Protein AF-0000000072971462 (afdb_homodimer)

Sequence (212 aa):
MNLRVLLVVLVIICALQLVDVSAARKAATQCKHKKYGVFKIGERKPYPNKTCAEIICKSTGKLSSLQCSRHLKGKNGCKIVAGDRKKPFPNCCPQISCPVKDTNKGMNLRVLLVVLVIICALQLVDVSAARKAATQCKHKKYGVFKIGERKPYPNKTCAEIICKSTGKLSSLQCSRHLKGKNGCKIVAGDRKKPFPNCCPQISCPVKDTNKG

InterPro domains:
  IPR029277 Single domain Von Willebrand factor type C domain [PF15430] (31-98)
  IPR029277 Single domain Von Willebrand factor type C domain [SM01318] (34-98)
  IPR053308 Vago-like [PTHR39957] (4-99)

Secondary structure (DSSP, 8-state):
----------------------------SEEEETTTEEEETT-EEEPTT-SS-EEEE-TTS-EEEEE--S-----TT-EEE---TTSPTTTTS-EEEEE---TT--/----------------------------SEEEETTTEEEETT-EEEPTT-SS-EEEE-TTS-EEEEE--S-----TT-EEE---TTSPTTTTS-EEEEE---TT--

Structure (mmCIF, N/CA/C/O backbone):
data_AF-0000000072971462-model_v1
#
loop_
_entity.id
_entity.type
_entity.pdbx_description
1 polymer 'Single domain-containing protein'
#
loop_
_atom_site.group_PDB
_atom_site.id
_atom_site.type_symbol
_atom_site.label_atom_id
_atom_site.label_alt_id
_atom_site.label_comp_id
_atom_site.label_asym_id
_atom_site.label_entity_id
_atom_site.label_seq_id
_atom_site.pdbx_PDB_ins_code
_atom_site.Cartn_x
_atom_site.Cartn_y
_atom_site.Cartn_z
_atom_site.occupancy
_atom_site.B_iso_or_equiv
_atom_site.auth_seq_id
_atom_site.auth_comp_id
_atom_site.auth_asym_id
_atom_site.auth_atom_id
_atom_site.pdbx_PDB_model_num
ATOM 1 N N . MET A 1 1 ? 26.266 -90.75 -4.215 1 27.7 1 MET A N 1
ATOM 2 C CA . MET A 1 1 ? 26.438 -89.5 -4.914 1 27.7 1 MET A CA 1
ATOM 3 C C . MET A 1 1 ? 25.375 -88.438 -4.5 1 27.7 1 MET A C 1
ATOM 5 O O . MET A 1 1 ? 25.625 -87.25 -4.52 1 27.7 1 MET A O 1
ATOM 9 N N . ASN A 1 2 ? 24 -88.625 -4.422 1 38.38 2 ASN A N 1
ATOM 10 C CA . ASN A 1 2 ? 23.094 -87.5 -4.797 1 38.38 2 ASN A CA 1
ATOM 11 C C . ASN A 1 2 ? 23 -86.438 -3.691 1 38.38 2 ASN A C 1
ATOM 13 O O . ASN A 1 2 ? 22.766 -86.812 -2.529 1 38.38 2 ASN A O 1
ATOM 17 N N . LEU A 1 3 ? 23.453 -85.062 -3.969 1 43.44 3 LEU A N 1
ATOM 18 C CA . LEU A 1 3 ? 23.438 -83.562 -3.807 1 43.44 3 LEU A CA 1
ATOM 19 C C . LEU A 1 3 ? 22 -83.062 -3.842 1 43.44 3 LEU A C 1
ATOM 21 O O . LEU A 1 3 ? 21.453 -82.812 -4.918 1 43.44 3 LEU A O 1
ATOM 25 N N . ARG A 1 4 ? 21.172 -83.688 -3.387 1 44.09 4 ARG A N 1
ATOM 26 C CA . ARG A 1 4 ? 19.938 -82.875 -3.482 1 44.09 4 ARG A CA 1
ATOM 27 C C . ARG A 1 4 ? 20.094 -81.5 -2.834 1 44.09 4 ARG A C 1
ATOM 29 O O . ARG A 1 4 ? 20.344 -81.438 -1.629 1 44.09 4 ARG A O 1
ATOM 36 N N . VAL A 1 5 ? 20.328 -80.375 -3.588 1 38.66 5 VAL A N 1
ATOM 37 C CA . VAL A 1 5 ? 20.516 -78.938 -3.674 1 38.66 5 VAL A CA 1
ATOM 38 C C . VAL A 1 5 ? 19.203 -78.25 -3.342 1 38.66 5 VAL A C 1
ATOM 40 O O . VAL A 1 5 ? 19.125 -77 -3.418 1 38.66 5 VAL A O 1
ATOM 43 N N . LEU A 1 6 ? 18.062 -78.688 -3.143 1 41.19 6 LEU A N 1
ATOM 44 C CA . LEU A 1 6 ? 17.031 -77.688 -3.488 1 41.19 6 LEU A CA 1
ATOM 45 C C . LEU A 1 6 ? 17.234 -76.375 -2.727 1 41.19 6 LEU A C 1
ATOM 47 O O . LEU A 1 6 ? 17.625 -76.438 -1.557 1 41.19 6 LEU A O 1
ATOM 51 N N . LEU A 1 7 ? 16.797 -75.125 -3.424 1 41.09 7 LEU A N 1
ATOM 52 C CA . LEU A 1 7 ? 16.719 -73.688 -3.746 1 41.09 7 LEU A CA 1
ATOM 53 C C . LEU A 1 7 ? 15.805 -73 -2.758 1 41.09 7 LEU A C 1
ATOM 55 O O . LEU A 1 7 ? 14.609 -73.25 -2.691 1 41.09 7 LEU A O 1
ATOM 59 N N . VAL A 1 8 ? 16.281 -72.562 -1.603 1 49.12 8 VAL A N 1
ATOM 60 C CA . VAL A 1 8 ? 15.672 -71.5 -0.774 1 49.12 8 VAL A CA 1
ATOM 61 C C . VAL A 1 8 ? 15.352 -70.312 -1.629 1 49.12 8 VAL A C 1
ATOM 63 O O . VAL A 1 8 ? 16.266 -69.625 -2.123 1 49.12 8 VAL A O 1
ATOM 66 N N . VAL A 1 9 ? 14.25 -70.375 -2.506 1 47.38 9 VAL A N 1
ATOM 67 C CA . VAL A 1 9 ? 13.789 -69.125 -3.176 1 47.38 9 VAL A CA 1
ATOM 68 C C . VAL A 1 9 ? 13.547 -68.062 -2.145 1 47.38 9 VAL A C 1
ATOM 70 O O . VAL A 1 9 ? 12.68 -68.188 -1.275 1 47.38 9 VAL A O 1
ATOM 73 N N . LEU A 1 10 ? 14.516 -67.312 -1.697 1 52.38 10 LEU A N 1
ATOM 74 C CA . LEU A 1 10 ? 14.398 -66 -1.067 1 52.38 10 LEU A CA 1
ATOM 75 C C . LEU A 1 10 ? 13.43 -65.125 -1.841 1 52.38 10 LEU A C 1
ATOM 77 O O . LEU A 1 10 ? 13.734 -64.688 -2.951 1 52.38 10 LEU A O 1
ATOM 81 N N . VAL A 1 11 ? 12.125 -65.312 -1.726 1 51.44 11 VAL A N 1
ATOM 82 C CA . VAL A 1 11 ? 11.164 -64.375 -2.242 1 51.44 11 VAL A CA 1
ATOM 83 C C . VAL A 1 11 ? 11.484 -62.969 -1.697 1 51.44 11 VAL A C 1
ATOM 85 O O . VAL A 1 11 ? 11.352 -62.719 -0.497 1 51.44 11 VAL A O 1
ATOM 88 N N . ILE A 1 12 ? 12.531 -62.312 -2.248 1 52.06 12 ILE A N 1
ATOM 89 C CA . ILE A 1 12 ? 12.711 -60.844 -2.121 1 52.06 12 ILE A CA 1
ATOM 90 C C . ILE A 1 12 ? 11.398 -60.156 -2.436 1 52.06 12 ILE A C 1
ATOM 92 O O . ILE A 1 12 ? 10.945 -60.125 -3.582 1 52.06 12 ILE A O 1
ATOM 96 N N . ILE A 1 13 ? 10.359 -60.344 -1.634 1 51.94 13 ILE A N 1
ATOM 97 C CA . ILE A 1 13 ? 9.227 -59.438 -1.762 1 51.94 13 ILE A CA 1
ATOM 98 C C . ILE A 1 13 ? 9.734 -58 -1.868 1 51.94 13 ILE A C 1
ATOM 100 O O . ILE A 1 13 ? 10.25 -57.438 -0.896 1 51.94 13 ILE A O 1
ATOM 104 N N . CYS A 1 14 ? 10.477 -57.656 -2.961 1 48.53 14 CYS A N 1
ATOM 105 C CA . CYS A 1 14 ? 10.586 -56.281 -3.344 1 48.53 14 CYS A CA 1
ATOM 106 C C . CYS A 1 14 ? 9.242 -55.562 -3.193 1 48.53 14 CYS A C 1
ATOM 108 O O . CYS A 1 14 ? 8.328 -55.781 -3.992 1 48.53 14 CYS A O 1
ATOM 110 N N . ALA A 1 15 ? 8.648 -55.594 -1.976 1 53.28 15 ALA A N 1
ATOM 111 C CA . ALA A 1 15 ? 7.547 -54.656 -1.806 1 53.28 15 ALA A CA 1
ATOM 112 C C . ALA A 1 15 ? 7.836 -53.344 -2.535 1 53.28 15 ALA A C 1
ATOM 114 O O . ALA A 1 15 ? 8.797 -52.656 -2.211 1 53.28 15 ALA A O 1
ATOM 115 N N . LEU A 1 16 ? 7.637 -53.25 -3.965 1 50.09 16 LEU A N 1
ATOM 116 C CA . LEU A 1 16 ? 7.453 -52 -4.68 1 50.09 16 LEU A CA 1
ATOM 117 C C . LEU A 1 16 ? 6.695 -51 -3.826 1 50.09 16 LEU A C 1
ATOM 119 O O . LEU A 1 16 ? 5.496 -51.156 -3.584 1 50.09 16 LEU A O 1
ATOM 123 N N . GLN A 1 17 ? 7.316 -50.531 -2.75 1 54.03 17 GLN A N 1
ATOM 124 C CA . GLN A 1 17 ? 6.711 -49.281 -2.256 1 54.03 17 GLN A CA 1
ATOM 125 C C . GLN A 1 17 ? 6.312 -48.375 -3.408 1 54.03 17 GLN A C 1
ATOM 127 O O . GLN A 1 17 ? 7.156 -48 -4.223 1 54.03 17 GLN A O 1
ATOM 132 N N . LEU A 1 18 ? 5.211 -48.562 -4.117 1 50.03 18 LEU A N 1
ATOM 133 C CA . LEU A 1 18 ? 4.602 -47.469 -4.879 1 50.03 18 LEU A CA 1
ATOM 134 C C . LEU A 1 18 ? 4.762 -46.156 -4.156 1 50.03 18 LEU A C 1
ATOM 136 O O . LEU A 1 18 ? 4.074 -45.906 -3.162 1 50.03 18 LEU A O 1
ATOM 140 N N . VAL A 1 19 ? 6.031 -45.688 -3.854 1 50.81 19 VAL A N 1
ATOM 141 C CA . VAL A 1 19 ? 6.07 -44.25 -3.588 1 50.81 19 VAL A CA 1
ATOM 142 C C . VAL A 1 19 ? 5.152 -43.531 -4.562 1 50.81 19 VAL A C 1
ATOM 144 O O . VAL A 1 19 ? 5.238 -43.719 -5.777 1 50.81 19 VAL A O 1
ATOM 147 N N . ASP A 1 20 ? 3.912 -43.531 -4.383 1 49.78 20 ASP A N 1
ATOM 148 C CA . ASP A 1 20 ? 3.082 -42.562 -5.105 1 49.78 20 ASP A CA 1
ATOM 149 C C . ASP A 1 20 ? 3.852 -41.281 -5.395 1 49.78 20 ASP A C 1
ATOM 151 O O . ASP A 1 20 ? 4.223 -40.562 -4.473 1 49.78 20 ASP A O 1
ATOM 155 N N . VAL A 1 21 ? 4.848 -41.25 -6.293 1 48.34 21 VAL A N 1
ATOM 156 C CA . VAL A 1 21 ? 5.262 -39.969 -6.863 1 48.34 21 VAL A CA 1
ATOM 157 C C . VAL A 1 21 ? 4.047 -39.062 -7.02 1 48.34 21 VAL A C 1
ATOM 159 O O . VAL A 1 21 ? 3.145 -39.344 -7.812 1 48.34 21 VAL A O 1
ATOM 162 N N . SER A 1 22 ? 3.289 -38.844 -5.988 1 49.38 22 SER A N 1
ATOM 163 C CA . SER A 1 22 ? 2.383 -37.688 -6.184 1 49.38 22 SER A CA 1
ATOM 164 C C . SER A 1 22 ? 2.877 -36.781 -7.297 1 49.38 22 SER A C 1
ATOM 166 O O . SER A 1 22 ? 4.078 -36.531 -7.418 1 49.38 22 SER A O 1
ATOM 168 N N . ALA A 1 23 ? 2.41 -37 -8.508 1 49.84 23 ALA A N 1
ATOM 169 C CA . ALA A 1 23 ? 2.645 -36.031 -9.602 1 49.84 23 ALA A CA 1
ATOM 170 C C . ALA A 1 23 ? 3.061 -34.688 -9.062 1 49.84 23 ALA A C 1
ATOM 172 O O . ALA A 1 23 ? 2.236 -33.938 -8.523 1 49.84 23 ALA A O 1
ATOM 173 N N . ALA A 1 24 ? 4.07 -34.562 -8.352 1 52 24 ALA A N 1
ATOM 174 C CA . ALA A 1 24 ? 4.613 -33.219 -8.047 1 52 24 ALA A CA 1
ATOM 175 C C . ALA A 1 24 ? 4.379 -32.25 -9.203 1 52 24 ALA A C 1
ATOM 177 O O . ALA A 1 24 ? 4.875 -32.469 -10.312 1 52 24 ALA A O 1
ATOM 178 N N . ARG A 1 25 ? 3.234 -31.938 -9.438 1 54.88 25 ARG A N 1
ATOM 179 C CA . ARG A 1 25 ? 3 -30.906 -10.453 1 54.88 25 ARG A CA 1
ATOM 180 C C . ARG A 1 25 ? 4.223 -30.016 -10.617 1 54.88 25 ARG A C 1
ATOM 182 O O . ARG A 1 25 ? 4.781 -29.531 -9.633 1 54.88 25 ARG A O 1
ATOM 189 N N . LYS A 1 26 ? 5.129 -30.344 -11.484 1 61.16 26 LYS A N 1
ATOM 190 C CA . LYS A 1 26 ? 6.289 -29.516 -11.805 1 61.16 26 LYS A CA 1
ATOM 191 C C . LYS A 1 26 ? 6.008 -28.047 -11.516 1 61.16 26 LYS A C 1
ATOM 193 O O . LYS A 1 26 ? 5.035 -27.484 -12.023 1 61.16 26 LYS A O 1
ATOM 198 N N . ALA A 1 27 ? 6.531 -27.672 -10.336 1 75.31 27 ALA A N 1
ATOM 199 C CA . ALA A 1 27 ? 6.414 -26.25 -10.008 1 75.31 27 ALA A CA 1
ATOM 200 C C . ALA A 1 27 ? 6.816 -25.375 -11.195 1 75.31 27 ALA A C 1
ATOM 202 O O . ALA A 1 27 ? 7.797 -25.672 -11.883 1 75.31 27 ALA A O 1
ATOM 203 N N . ALA A 1 28 ? 5.93 -24.562 -11.68 1 84.5 28 ALA A N 1
ATOM 204 C CA . ALA A 1 28 ? 6.273 -23.609 -12.727 1 84.5 28 ALA A 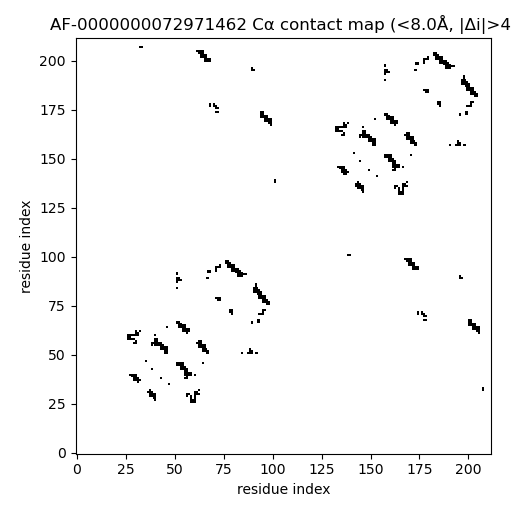CA 1
ATOM 205 C C . ALA A 1 28 ? 7.57 -22.875 -12.398 1 84.5 28 ALA A C 1
ATOM 207 O O . ALA A 1 28 ? 7.859 -22.609 -11.234 1 84.5 28 ALA A O 1
ATOM 208 N N . THR A 1 29 ? 8.453 -22.719 -13.297 1 91.62 29 THR A N 1
ATOM 209 C CA . THR A 1 29 ? 9.703 -21.984 -13.109 1 91.62 29 THR A CA 1
ATOM 210 C C . THR A 1 29 ? 9.57 -20.547 -13.586 1 91.62 29 THR A C 1
ATOM 212 O O . THR A 1 29 ? 10.383 -19.688 -13.242 1 91.62 29 THR A O 1
ATOM 215 N N . GLN A 1 30 ? 8.484 -20.438 -14.422 1 95.56 30 GLN A N 1
ATOM 216 C CA . GLN A 1 30 ? 8.242 -19.109 -14.969 1 95.56 30 GLN A CA 1
ATOM 217 C C . GLN A 1 30 ? 6.785 -18.938 -15.391 1 95.56 30 GLN A C 1
ATOM 219 O O . GLN A 1 30 ? 6.043 -19.922 -15.477 1 95.56 30 GLN A O 1
ATOM 224 N N . CYS A 1 31 ? 6.461 -17.688 -15.57 1 95.81 31 CYS A N 1
ATOM 225 C CA . CYS A 1 31 ? 5.195 -17.359 -16.219 1 95.81 31 CYS A CA 1
ATOM 226 C C . CYS A 1 31 ? 5.418 -16.859 -17.641 1 95.81 31 CYS A C 1
ATOM 228 O O . CYS A 1 31 ? 6.348 -16.094 -17.891 1 95.81 31 CYS A O 1
ATOM 230 N N . LYS A 1 32 ? 4.551 -17.312 -18.484 1 94.12 32 LYS A N 1
ATOM 231 C CA . LYS A 1 32 ? 4.551 -16.828 -19.859 1 94.12 32 LYS A CA 1
ATOM 232 C C . LYS A 1 32 ? 3.188 -16.25 -20.234 1 94.12 32 LYS A C 1
ATOM 234 O O . LYS A 1 32 ? 2.152 -16.859 -19.969 1 94.12 32 LYS A O 1
ATOM 239 N N . HIS A 1 33 ? 3.234 -15.047 -20.781 1 93.56 33 HIS A N 1
ATOM 240 C CA . HIS A 1 33 ? 2.02 -14.383 -21.234 1 93.56 33 HIS A CA 1
ATOM 241 C C . HIS A 1 33 ? 2.209 -13.789 -22.641 1 93.56 33 HIS A C 1
ATOM 243 O O . HIS A 1 33 ? 3.242 -13.18 -22.922 1 93.56 33 HIS A O 1
ATOM 249 N N . LYS A 1 34 ? 1.246 -13.969 -23.375 1 91.44 34 LYS A N 1
ATOM 250 C CA . LYS A 1 34 ? 1.341 -13.523 -24.766 1 91.44 34 LYS A CA 1
ATOM 251 C C . LYS A 1 34 ? 1.566 -12.016 -24.844 1 91.44 34 LYS A C 1
ATOM 253 O O . LYS A 1 34 ? 2.375 -11.555 -25.656 1 91.44 34 LYS A O 1
ATOM 258 N N . LYS A 1 35 ? 0.957 -11.297 -23.969 1 92.81 35 LYS A N 1
ATOM 259 C CA . LYS A 1 35 ? 0.965 -9.836 -24.062 1 92.81 35 LYS A CA 1
ATOM 260 C C . LYS A 1 35 ? 2.059 -9.234 -23.188 1 92.81 35 LYS A C 1
ATOM 262 O O . LYS A 1 35 ? 2.658 -8.219 -23.547 1 92.81 35 LYS A O 1
ATOM 267 N N . TYR A 1 36 ? 2.346 -9.883 -22.094 1 94.75 36 TYR A N 1
ATOM 268 C CA . TYR A 1 36 ? 3.176 -9.18 -21.109 1 94.75 36 TYR A CA 1
ATOM 269 C C . TYR A 1 36 ? 4.555 -9.82 -21.016 1 94.75 36 TYR A C 1
ATOM 271 O O . TYR A 1 36 ? 5.434 -9.312 -20.312 1 94.75 36 TYR A O 1
ATOM 279 N N . GLY A 1 37 ? 4.711 -11.023 -21.688 1 93.62 37 GLY A N 1
ATOM 280 C CA . GLY A 1 37 ? 6.031 -11.633 -21.766 1 93.62 37 GLY A CA 1
ATOM 281 C C . GLY A 1 37 ? 6.281 -12.664 -20.688 1 93.62 37 GLY A C 1
ATOM 282 O O . GLY A 1 37 ? 5.348 -13.328 -20.219 1 93.62 37 GLY A O 1
ATOM 283 N N . VAL A 1 38 ? 7.574 -12.781 -20.453 1 95.88 38 VAL A N 1
ATOM 284 C CA . VAL A 1 38 ? 7.996 -13.844 -19.547 1 95.88 38 VAL A CA 1
ATOM 285 C C . VAL A 1 38 ? 8.398 -13.242 -18.203 1 95.88 38 VAL A C 1
ATOM 287 O O . VAL A 1 38 ? 9.07 -12.211 -18.141 1 95.88 38 VAL A O 1
ATOM 290 N N . PHE A 1 39 ? 7.969 -13.883 -17.156 1 96.56 39 PHE A N 1
ATOM 291 C CA . PHE A 1 39 ? 8.312 -13.508 -15.789 1 96.56 39 PHE A CA 1
ATOM 292 C C . PHE A 1 39 ? 8.938 -14.68 -15.047 1 96.56 39 PHE A C 1
ATOM 294 O O . PHE A 1 39 ? 8.508 -15.82 -15.195 1 96.56 39 PHE A O 1
ATOM 301 N N . LYS A 1 40 ? 9.938 -14.352 -14.273 1 97.31 40 LYS A N 1
ATOM 302 C CA . LYS A 1 40 ? 10.359 -15.328 -13.281 1 97.31 40 LYS A CA 1
ATOM 303 C C . LYS A 1 40 ? 9.344 -15.43 -12.141 1 97.31 40 LYS A C 1
ATOM 305 O O . LYS A 1 40 ? 8.602 -14.484 -11.883 1 97.31 40 LYS A O 1
ATOM 310 N N . ILE A 1 41 ? 9.359 -16.484 -11.438 1 96 41 ILE A N 1
ATOM 311 C CA . ILE A 1 41 ? 8.461 -16.656 -10.297 1 96 41 ILE A CA 1
ATOM 312 C C . ILE A 1 41 ? 8.742 -15.57 -9.258 1 96 41 ILE A C 1
ATOM 314 O O . ILE A 1 41 ? 9.898 -15.352 -8.875 1 96 41 ILE A O 1
ATOM 318 N N . GLY A 1 42 ? 7.738 -14.844 -8.914 1 94.56 42 GLY A N 1
ATOM 319 C CA . GLY A 1 42 ? 7.863 -13.797 -7.914 1 94.56 42 GLY A CA 1
ATOM 320 C C . GLY A 1 42 ? 8.211 -12.445 -8.5 1 94.56 42 GLY A C 1
ATOM 321 O O . GLY A 1 42 ? 8.195 -11.438 -7.797 1 94.56 42 GLY A O 1
ATOM 322 N N . GLU A 1 43 ? 8.562 -12.445 -9.742 1 96.56 43 GLU A N 1
ATOM 323 C CA . GLU A 1 43 ? 8.938 -11.188 -10.383 1 96.56 43 GLU A CA 1
ATOM 324 C C . GLU A 1 43 ? 7.73 -10.281 -10.562 1 96.56 43 GLU A C 1
ATOM 326 O O . GLU A 1 43 ? 6.641 -10.742 -10.914 1 96.56 43 GLU A O 1
ATOM 331 N N . ARG A 1 44 ? 7.988 -8.961 -10.344 1 96.44 44 ARG A N 1
ATOM 332 C CA . ARG A 1 44 ? 6.961 -7.938 -10.492 1 96.44 44 ARG A CA 1
ATOM 333 C C . ARG A 1 44 ? 7.352 -6.93 -11.57 1 96.44 44 ARG A C 1
ATOM 335 O O . ARG A 1 44 ? 8.516 -6.547 -11.672 1 96.44 44 ARG A O 1
ATOM 342 N N . LYS A 1 45 ? 6.383 -6.527 -12.328 1 96.62 45 LYS A N 1
ATOM 343 C CA . LYS A 1 45 ? 6.559 -5.461 -13.312 1 96.62 45 LYS A CA 1
ATOM 344 C C . LYS A 1 45 ? 5.359 -4.516 -13.32 1 96.62 45 LYS A C 1
ATOM 346 O O . LYS A 1 45 ? 4.246 -4.918 -12.984 1 96.62 45 LYS A O 1
ATOM 351 N N . PRO A 1 46 ? 5.668 -3.277 -13.695 1 96.5 46 PRO A N 1
ATOM 352 C CA . PRO A 1 46 ? 4.523 -2.383 -13.859 1 96.5 46 PRO A CA 1
ATOM 353 C C . PRO A 1 46 ? 3.465 -2.943 -14.805 1 96.5 46 PRO A C 1
ATOM 355 O O . PRO A 1 46 ? 3.805 -3.58 -15.805 1 96.5 46 PRO A O 1
ATOM 358 N N . TYR A 1 47 ? 2.236 -2.781 -14.453 1 95.88 47 TYR A N 1
ATOM 359 C CA . TYR A 1 47 ? 1.14 -3.209 -15.312 1 95.88 47 TYR A CA 1
ATOM 360 C C . TYR A 1 47 ? 0.947 -2.242 -16.469 1 95.88 47 TYR A C 1
ATOM 362 O O . TYR A 1 47 ? 0.554 -1.091 -16.266 1 95.88 47 TYR A O 1
ATOM 370 N N . PRO A 1 48 ? 1.129 -2.822 -17.656 1 91.06 48 PRO A N 1
ATOM 371 C CA . PRO A 1 48 ? 0.966 -1.909 -18.797 1 91.06 48 PRO A CA 1
ATOM 372 C C . PRO A 1 48 ? -0.452 -1.353 -18.906 1 91.06 48 PRO A C 1
ATOM 374 O O . PRO A 1 48 ? -1.423 -2.072 -18.656 1 91.06 48 PRO A O 1
ATOM 377 N N . ASN A 1 49 ? -0.658 -0.142 -19.062 1 88.38 49 ASN A N 1
ATOM 378 C CA . ASN A 1 49 ? -1.907 0.569 -19.312 1 88.38 49 ASN A CA 1
ATOM 379 C C . ASN A 1 49 ? -2.717 0.756 -18.031 1 88.38 49 ASN A C 1
ATOM 381 O O . ASN A 1 49 ? -3.914 1.043 -18.078 1 88.38 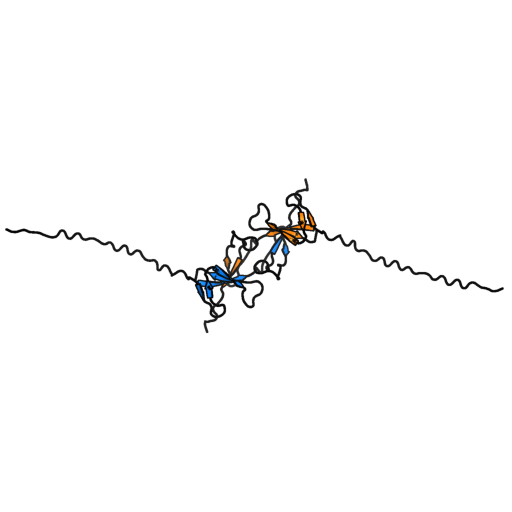49 ASN A O 1
ATOM 385 N N . LYS A 1 50 ? -2.285 0.288 -16.969 1 92 50 LYS A N 1
ATOM 386 C CA . LYS A 1 50 ? -2.938 0.601 -15.695 1 92 50 LYS A CA 1
ATOM 387 C C . LYS A 1 50 ? -2.072 1.527 -14.852 1 92 50 LYS A C 1
ATOM 389 O O . LYS A 1 50 ? -0.851 1.372 -14.797 1 92 50 LYS A O 1
ATOM 394 N N . THR A 1 51 ? -2.854 2.395 -14.289 1 92.44 51 THR A N 1
ATOM 395 C CA . THR A 1 51 ? -2.146 3.309 -13.398 1 92.44 51 THR A CA 1
ATOM 396 C C . THR A 1 51 ? -1.986 2.697 -12.008 1 92.44 51 THR A C 1
ATOM 398 O O . THR A 1 51 ? -2.932 2.119 -11.469 1 92.44 51 THR A O 1
ATOM 401 N N . CYS A 1 52 ? -0.872 2.678 -11.5 1 97.06 52 CYS A N 1
ATOM 402 C CA . CYS A 1 52 ? -0.551 2.309 -10.125 1 97.06 52 CYS A CA 1
ATOM 403 C C . CYS A 1 52 ? -0.925 0.858 -9.844 1 97.06 52 CYS A C 1
ATOM 405 O O . CYS A 1 52 ? -1.74 0.581 -8.961 1 97.06 52 CYS A O 1
ATOM 407 N N . ALA A 1 53 ? -0.334 -0.007 -10.586 1 97.25 53 ALA A N 1
ATOM 408 C CA . ALA A 1 53 ? -0.532 -1.45 -10.484 1 97.25 53 ALA A CA 1
ATOM 409 C C . ALA A 1 53 ? 0.701 -2.209 -10.969 1 97.25 53 ALA A C 1
ATOM 411 O O . ALA A 1 53 ? 1.549 -1.646 -11.664 1 97.25 53 ALA A O 1
ATOM 412 N N . GLU A 1 54 ? 0.743 -3.424 -10.57 1 97.56 54 GLU A N 1
ATOM 413 C CA . GLU A 1 54 ? 1.825 -4.289 -11.023 1 97.56 54 GLU A CA 1
ATOM 414 C C . GLU A 1 54 ? 1.308 -5.684 -11.375 1 97.56 54 GLU A C 1
ATOM 416 O O . GLU A 1 54 ? 0.27 -6.109 -10.867 1 97.56 54 GLU A O 1
ATOM 421 N N . ILE A 1 55 ? 2.057 -6.293 -12.281 1 97.5 55 ILE A N 1
ATOM 422 C CA . ILE A 1 55 ? 1.837 -7.707 -12.555 1 97.5 55 ILE A CA 1
ATOM 423 C C . ILE A 1 55 ? 2.863 -8.547 -11.805 1 97.5 55 ILE A C 1
ATOM 425 O O . ILE A 1 55 ? 4.035 -8.18 -11.711 1 97.5 55 ILE A O 1
ATOM 429 N N . ILE A 1 56 ? 2.434 -9.672 -11.305 1 96.81 56 ILE A N 1
ATOM 430 C CA . ILE A 1 56 ? 3.326 -10.562 -10.578 1 96.81 56 ILE A CA 1
ATOM 431 C C . ILE A 1 56 ? 3.139 -12 -11.07 1 96.81 56 ILE A C 1
ATOM 433 O O . ILE A 1 56 ? 2.018 -12.422 -11.367 1 96.81 56 ILE A O 1
ATOM 437 N N . CYS A 1 57 ? 4.266 -12.688 -11.219 1 97.38 57 CYS A N 1
ATOM 438 C CA . CYS A 1 57 ? 4.234 -14.109 -11.555 1 97.38 57 CYS A CA 1
ATOM 439 C C . CYS A 1 57 ? 4.156 -14.961 -10.289 1 97.38 57 CYS A C 1
ATOM 441 O O . CYS A 1 57 ? 5.07 -14.938 -9.461 1 97.38 57 CYS A O 1
ATOM 443 N N . LYS A 1 58 ? 3.064 -15.773 -10.219 1 94.06 58 LYS A N 1
ATOM 444 C CA . LYS A 1 58 ? 2.857 -16.625 -9.055 1 94.06 58 LYS A CA 1
ATOM 445 C C . LYS A 1 58 ? 3.551 -17.969 -9.227 1 94.06 58 LYS A C 1
ATOM 447 O O . LYS A 1 58 ? 3.912 -18.344 -10.344 1 94.06 58 LYS A O 1
ATOM 452 N N . SER A 1 59 ? 3.699 -18.688 -8.141 1 92.69 59 SER A N 1
ATOM 453 C CA . SER A 1 59 ? 4.355 -19.984 -8.156 1 92.69 59 SER A CA 1
ATOM 454 C C . SER A 1 59 ? 3.555 -21 -8.977 1 92.69 59 SER A C 1
ATOM 456 O O . SER A 1 59 ? 4.086 -22.031 -9.383 1 92.69 59 SER A O 1
ATOM 458 N N . THR A 1 60 ? 2.24 -20.719 -9.203 1 90.38 60 THR A N 1
ATOM 459 C CA . THR A 1 60 ? 1.368 -21.578 -9.984 1 90.38 60 THR A CA 1
ATOM 460 C C . THR A 1 60 ? 1.704 -21.484 -11.469 1 90.38 60 THR A C 1
ATOM 462 O O . THR A 1 60 ? 1.23 -22.297 -12.273 1 90.38 60 THR A O 1
ATOM 465 N N . GLY A 1 61 ? 2.521 -20.453 -11.781 1 92.31 61 GLY A N 1
ATOM 466 C CA . GLY A 1 61 ? 2.824 -20.219 -13.188 1 92.31 61 GLY A CA 1
ATOM 467 C C . GLY A 1 61 ? 1.83 -19.281 -13.859 1 92.31 61 GLY A C 1
ATOM 468 O O . GLY A 1 61 ? 1.817 -19.172 -15.086 1 92.31 61 GLY A O 1
ATOM 469 N N . LYS A 1 62 ? 1.013 -18.656 -13.039 1 93.06 62 LYS A N 1
ATOM 470 C CA . LYS A 1 62 ? 0.017 -17.734 -13.562 1 93.06 62 LYS A CA 1
ATOM 471 C C . LYS A 1 62 ? 0.323 -16.297 -13.133 1 93.06 62 LYS A C 1
ATOM 473 O O . LYS A 1 62 ? 0.85 -16.062 -12.039 1 93.06 62 LYS A O 1
ATOM 478 N N . LEU A 1 63 ? -0.081 -15.352 -13.984 1 96.06 63 LEU A N 1
ATOM 479 C CA . LEU A 1 63 ? 0.075 -13.938 -13.664 1 96.06 63 LEU A CA 1
ATOM 480 C C . LEU A 1 63 ? -1.115 -13.438 -12.852 1 96.06 63 LEU A C 1
ATOM 482 O O . LEU A 1 63 ? -2.244 -13.891 -13.055 1 96.06 63 LEU A O 1
ATOM 486 N N . SER A 1 64 ? -0.861 -12.555 -12.016 1 96.44 64 SER A N 1
ATOM 487 C CA . SER A 1 64 ? -1.861 -11.766 -11.297 1 96.44 64 SER A CA 1
ATOM 488 C C . SER A 1 64 ? -1.51 -10.289 -11.305 1 96.44 64 SER A C 1
ATOM 490 O O . SER A 1 64 ? -0.344 -9.922 -11.469 1 96.44 64 SER A O 1
ATOM 492 N N . SER A 1 65 ? -2.523 -9.523 -11.172 1 96.69 65 SER A N 1
ATOM 493 C CA . SER A 1 65 ? -2.283 -8.094 -11.008 1 96.69 65 SER A CA 1
ATOM 494 C C . SER A 1 65 ? -2.484 -7.668 -9.555 1 96.69 65 SER A C 1
ATOM 496 O O . SER A 1 65 ? -3.395 -8.156 -8.883 1 96.69 65 SER A O 1
ATOM 498 N N . LEU A 1 66 ? -1.613 -6.875 -9.078 1 96.56 66 LEU A N 1
ATOM 499 C CA . LEU A 1 66 ? -1.751 -6.219 -7.785 1 96.56 66 LEU A CA 1
ATOM 500 C C . LEU A 1 66 ? -2.268 -4.793 -7.949 1 96.56 66 LEU A C 1
ATOM 502 O O . LEU A 1 66 ? -1.751 -4.031 -8.773 1 96.56 66 LEU A O 1
ATOM 506 N N . GLN A 1 67 ? -3.311 -4.531 -7.137 1 94.75 67 GLN A N 1
ATOM 507 C CA . GLN A 1 67 ? -3.994 -3.258 -7.34 1 94.75 67 GLN A CA 1
ATOM 508 C C . GLN A 1 67 ? -4.363 -2.611 -6.008 1 94.75 67 GLN A C 1
ATOM 510 O O . GLN A 1 67 ? -4.363 -3.275 -4.969 1 94.75 67 GLN A O 1
ATOM 515 N N . CYS A 1 68 ? -4.629 -1.312 -6.094 1 93.81 68 CYS A N 1
ATOM 516 C CA . CYS A 1 68 ? -5.066 -0.581 -4.906 1 93.81 68 CYS A CA 1
ATOM 517 C C . CYS A 1 68 ? -6.469 -1.005 -4.492 1 93.81 68 CYS A C 1
ATOM 519 O O . CYS A 1 68 ? -7.301 -1.335 -5.34 1 93.81 68 CYS A O 1
ATOM 521 N N . SER A 1 69 ? -6.688 -0.904 -3.186 1 87.94 69 SER A N 1
ATOM 522 C CA . SER A 1 69 ? -8.062 -1.106 -2.732 1 87.94 69 SER A CA 1
ATOM 523 C C . SER A 1 69 ? -8.93 0.109 -3.039 1 87.94 69 SER A C 1
ATOM 525 O O . SER A 1 69 ? -8.5 1.249 -2.85 1 87.94 69 SER A O 1
ATOM 527 N N . ARG A 1 70 ? -10.148 -0.184 -3.523 1 80.44 70 ARG A N 1
ATOM 528 C CA . ARG A 1 70 ? -11.07 0.903 -3.824 1 80.44 70 ARG A CA 1
ATOM 529 C C . ARG A 1 70 ? -11.961 1.217 -2.621 1 80.44 70 ARG A C 1
ATOM 531 O O . ARG A 1 70 ? -12.617 2.258 -2.584 1 80.44 70 ARG A O 1
ATOM 538 N N . HIS A 1 71 ? -11.891 0.411 -1.729 1 81.31 71 HIS A N 1
ATOM 539 C CA . HIS A 1 71 ? -12.828 0.554 -0.624 1 81.31 71 HIS A CA 1
ATOM 540 C C . HIS A 1 71 ? -12.094 0.696 0.707 1 81.31 71 HIS A C 1
ATOM 542 O O . HIS A 1 71 ? -12.312 -0.096 1.627 1 81.31 71 HIS A O 1
ATOM 548 N N . LEU A 1 72 ? -11.227 1.693 0.746 1 84.75 72 LEU A N 1
ATOM 549 C CA . LEU A 1 72 ? -10.578 1.967 2.027 1 84.75 72 LEU A CA 1
ATOM 550 C C . LEU A 1 72 ? -11.516 2.736 2.951 1 84.75 72 LEU A C 1
ATOM 552 O O . LEU A 1 72 ? -12.289 3.588 2.496 1 84.75 72 LEU A O 1
ATOM 556 N N . LYS A 1 73 ? -11.531 2.324 4.176 1 82.69 73 LYS A N 1
ATOM 557 C CA . LYS A 1 73 ? -12.297 3.064 5.176 1 82.69 73 LYS A CA 1
ATOM 558 C C . LYS A 1 73 ? -11.453 3.365 6.406 1 82.69 73 LYS A C 1
ATOM 560 O O . LYS A 1 73 ? -10.812 2.469 6.961 1 82.69 73 LYS A O 1
ATOM 565 N N . GLY A 1 74 ? -11.43 4.602 6.676 1 83.31 74 GLY A N 1
ATOM 566 C CA . GLY A 1 74 ? -10.805 4.977 7.934 1 83.31 74 GLY A CA 1
ATOM 567 C C . GLY A 1 74 ? -11.711 4.77 9.133 1 83.31 74 GLY A C 1
ATOM 568 O O . GLY A 1 74 ? -12.93 4.945 9.039 1 83.31 74 GLY A O 1
ATOM 569 N N . LYS A 1 75 ? -11.148 4.242 10.188 1 84.25 75 LYS A N 1
ATOM 570 C CA . LYS A 1 75 ? -11.906 4.09 11.422 1 84.25 75 LYS A CA 1
ATOM 571 C C . LYS A 1 75 ? -11.211 4.801 12.578 1 84.25 75 LYS A C 1
ATOM 573 O O . LYS A 1 75 ? -10.047 5.184 12.469 1 84.25 75 LYS A O 1
ATOM 578 N N . ASN A 1 76 ? -12.047 5.117 13.617 1 86.94 76 ASN A N 1
ATOM 579 C CA . ASN A 1 76 ? -11.508 5.648 14.867 1 86.94 76 ASN A CA 1
ATOM 580 C C . ASN A 1 76 ? -10.688 6.91 14.625 1 86.94 76 ASN A C 1
ATOM 582 O O . ASN A 1 76 ? -9.562 7.023 15.109 1 86.94 76 ASN A O 1
ATOM 586 N N . GLY A 1 77 ? -11.195 7.828 13.789 1 89.56 77 GLY A N 1
ATOM 587 C CA . GLY A 1 77 ? -10.539 9.109 13.578 1 89.56 77 GLY A CA 1
ATOM 588 C C . GLY A 1 77 ? -9.539 9.078 12.43 1 89.56 77 GLY A C 1
ATOM 589 O O . GLY A 1 77 ? -8.969 10.109 12.078 1 89.56 77 GLY A O 1
ATOM 590 N N . CYS A 1 78 ? -9.375 7.969 11.852 1 94.94 78 CYS A N 1
ATOM 591 C CA . CYS A 1 78 ? -8.469 7.855 10.719 1 94.94 78 CYS A CA 1
ATOM 592 C C . CYS A 1 78 ? -9.148 8.328 9.438 1 94.94 78 CYS A C 1
ATOM 594 O O . CYS A 1 78 ? -10.375 8.273 9.32 1 94.94 78 CYS A O 1
ATOM 596 N N . LYS A 1 79 ? -8.312 8.711 8.531 1 93.69 79 LYS A N 1
ATOM 597 C CA . LYS A 1 79 ? -8.82 9.211 7.254 1 93.69 79 LYS A CA 1
ATOM 598 C C . LYS A 1 79 ? -8.07 8.57 6.082 1 93.69 79 LYS A C 1
ATOM 600 O O . LYS A 1 79 ? -6.938 8.117 6.234 1 93.69 79 LYS A O 1
ATOM 605 N N . ILE A 1 80 ? -8.75 8.617 4.977 1 94.62 80 ILE A N 1
ATOM 606 C CA . ILE A 1 80 ? -8.094 8.172 3.75 1 94.62 80 ILE A CA 1
ATOM 607 C C . ILE A 1 80 ? -7.383 9.359 3.094 1 94.62 80 ILE A C 1
ATOM 609 O O . ILE A 1 80 ? -7.973 10.43 2.924 1 94.62 80 ILE A O 1
ATOM 613 N N . VAL A 1 81 ? -6.191 9.141 2.807 1 93.81 81 VAL A N 1
ATOM 614 C CA . VAL A 1 81 ? -5.449 10.195 2.123 1 93.81 81 VAL A CA 1
ATOM 615 C C . VAL A 1 81 ? -4.996 9.703 0.751 1 93.81 81 VAL A C 1
ATOM 617 O O . VAL A 1 81 ? -4.773 8.5 0.557 1 93.81 81 VAL A O 1
ATOM 620 N N . ALA A 1 82 ? -4.844 10.656 -0.134 1 92.94 82 ALA A N 1
ATOM 621 C CA . ALA A 1 82 ? -4.441 10.305 -1.493 1 92.94 82 ALA A CA 1
ATOM 622 C C . ALA A 1 82 ? -3.021 9.75 -1.518 1 92.94 82 ALA A C 1
ATOM 624 O O . ALA A 1 82 ? -2.17 10.164 -0.73 1 92.94 82 ALA A O 1
ATOM 625 N N . GLY A 1 83 ? -2.781 8.805 -2.33 1 93 83 GLY A N 1
ATOM 626 C CA . GLY A 1 83 ? -1.423 8.344 -2.57 1 93 83 GLY A CA 1
ATOM 627 C C . GLY A 1 83 ? -0.604 9.312 -3.404 1 93 83 GLY A C 1
ATOM 628 O O . GLY A 1 83 ? -1.141 10.281 -3.951 1 93 83 GLY A O 1
ATOM 629 N N . ASP A 1 84 ? 0.676 9.055 -3.348 1 91.25 84 ASP A N 1
ATOM 630 C CA . ASP A 1 84 ? 1.565 9.82 -4.215 1 91.25 84 ASP A CA 1
ATOM 631 C C . ASP A 1 84 ? 1.641 9.203 -5.609 1 91.25 84 ASP A C 1
ATOM 633 O O . ASP A 1 84 ? 2.4 8.258 -5.836 1 91.25 84 ASP A O 1
ATOM 637 N N . ARG A 1 85 ? 1.006 9.742 -6.586 1 94.19 85 ARG A N 1
ATOM 638 C CA . ARG A 1 85 ? 0.839 9.148 -7.91 1 94.19 85 ARG A CA 1
ATOM 639 C C . ARG A 1 85 ? 2.154 9.156 -8.68 1 94.19 85 ARG A C 1
ATOM 641 O O . ARG A 1 85 ? 2.281 8.484 -9.703 1 94.19 85 ARG A O 1
ATOM 648 N N . LYS A 1 86 ? 3.088 9.875 -8.195 1 94.5 86 LYS A N 1
ATOM 649 C CA . LYS A 1 86 ? 4.391 9.922 -8.852 1 94.5 86 LYS A CA 1
ATOM 650 C C . LYS A 1 86 ? 5.27 8.75 -8.422 1 94.5 86 LYS A C 1
ATOM 652 O O . LYS A 1 86 ? 6.32 8.508 -9.016 1 94.5 86 LYS A O 1
ATOM 657 N N . LYS A 1 87 ? 4.914 8.062 -7.465 1 95.06 87 LYS A N 1
ATOM 658 C CA . LYS A 1 87 ? 5.676 6.926 -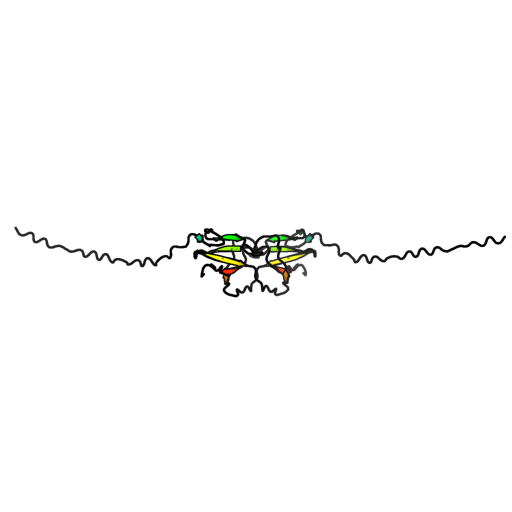6.949 1 95.06 87 LYS A CA 1
ATOM 659 C C . LYS A 1 87 ? 5.145 5.605 -7.5 1 95.06 87 LYS A C 1
ATOM 661 O O . LYS A 1 87 ? 3.994 5.531 -7.941 1 95.06 87 LYS A O 1
ATOM 666 N N . PRO A 1 88 ? 5.918 4.594 -7.477 1 95.81 88 PRO A N 1
ATOM 667 C CA . PRO A 1 88 ? 5.449 3.291 -7.953 1 95.81 88 PRO A CA 1
ATOM 668 C C . PRO A 1 88 ? 4.508 2.605 -6.965 1 95.81 88 PRO A C 1
ATOM 670 O O . PRO A 1 88 ? 4.422 3.012 -5.805 1 95.81 88 PRO A O 1
ATOM 673 N N . PHE A 1 89 ? 3.885 1.659 -7.473 1 97.06 89 PHE A N 1
ATOM 674 C CA . PHE A 1 89 ? 3.062 0.799 -6.633 1 97.06 89 PHE A CA 1
ATOM 675 C C . PHE A 1 89 ? 3.91 0.111 -5.57 1 97.06 89 PHE A C 1
ATOM 677 O O . PHE A 1 89 ? 5.02 -0.345 -5.852 1 97.06 89 PHE A O 1
ATOM 684 N N . PRO A 1 90 ? 3.32 0.163 -4.395 1 96.75 90 PRO A N 1
ATOM 685 C CA . PRO A 1 90 ? 1.998 0.585 -3.926 1 96.75 90 PRO A CA 1
ATOM 686 C C . PRO A 1 90 ? 2.01 1.979 -3.303 1 96.75 90 PRO A C 1
ATOM 688 O O . PRO A 1 90 ? 0.997 2.426 -2.76 1 96.75 90 PRO A O 1
ATOM 6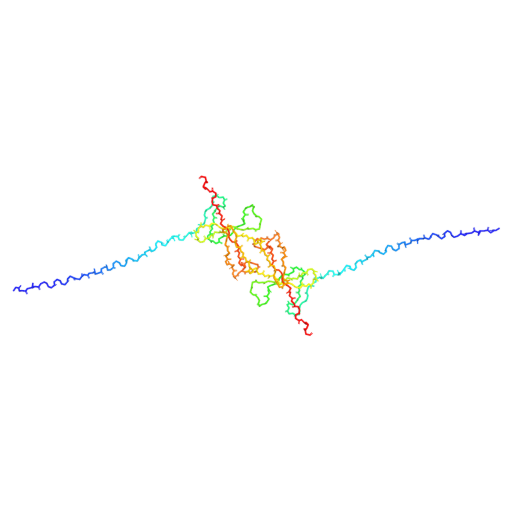91 N N . ASN A 1 91 ? 3.152 2.688 -3.396 1 94.69 91 ASN A N 1
ATOM 692 C CA . ASN A 1 91 ? 3.258 4.012 -2.793 1 94.69 91 ASN A CA 1
ATOM 693 C C . ASN A 1 91 ? 2.289 5 -3.438 1 94.69 91 ASN A C 1
ATOM 695 O O . ASN A 1 91 ? 1.892 5.984 -2.812 1 94.69 91 ASN A O 1
ATOM 699 N N . CYS A 1 92 ? 1.828 4.648 -4.551 1 97.69 92 CYS A N 1
ATOM 700 C CA . CYS A 1 92 ? 0.907 5.508 -5.285 1 97.69 92 CYS A CA 1
ATOM 701 C C . CYS A 1 92 ? -0.529 5.285 -4.824 1 97.69 92 CYS A C 1
ATOM 703 O O . CYS A 1 92 ? -1.431 6.031 -5.215 1 97.69 92 CYS A O 1
ATOM 705 N N . CYS A 1 93 ? -0.791 4.328 -4.012 1 96.44 93 CYS A N 1
ATOM 706 C CA . CYS A 1 93 ? -2.148 4.008 -3.59 1 96.44 93 CYS A CA 1
ATOM 707 C C . CYS A 1 93 ? -2.596 4.922 -2.453 1 96.44 93 CYS A C 1
ATOM 709 O O . CYS A 1 93 ? -1.771 5.391 -1.668 1 96.44 93 CYS A O 1
ATOM 711 N N . PRO A 1 94 ? -3.912 5.105 -2.389 1 95.38 94 PRO A N 1
ATOM 712 C CA . PRO A 1 94 ? -4.402 5.785 -1.186 1 95.38 94 PRO A CA 1
ATOM 713 C C . PRO A 1 94 ? -4.016 5.055 0.1 1 95.38 94 PRO A C 1
ATOM 715 O O . PRO A 1 94 ? -3.854 3.832 0.096 1 95.38 94 PRO A O 1
ATOM 718 N N . GLN A 1 95 ? -3.861 5.863 1.134 1 94.56 95 GLN A N 1
ATOM 719 C CA . GLN A 1 95 ? -3.4 5.293 2.396 1 94.56 95 GLN A CA 1
ATOM 720 C C . GLN A 1 95 ? -4.316 5.699 3.549 1 94.56 95 GLN A C 1
ATOM 722 O O . GLN A 1 95 ? -5.066 6.672 3.439 1 94.56 95 GLN A O 1
ATOM 727 N N . ILE A 1 96 ? -4.277 4.941 4.594 1 95.5 96 ILE A N 1
ATOM 728 C CA . ILE A 1 96 ? -4.984 5.266 5.828 1 95.5 96 ILE A CA 1
ATOM 729 C C . ILE A 1 96 ? -4.074 6.074 6.75 1 95.5 96 ILE A C 1
ATOM 731 O O . ILE A 1 96 ? -2.973 5.637 7.086 1 95.5 96 ILE A O 1
ATOM 735 N N . SER A 1 97 ? -4.5 7.234 7.098 1 95.94 97 SER A N 1
ATOM 736 C CA . SER A 1 97 ? -3.76 8.141 7.977 1 95.94 97 SER A CA 1
ATOM 737 C C . SER A 1 97 ? -4.484 8.336 9.305 1 95.94 97 SER A C 1
ATOM 739 O O . SER A 1 97 ? -5.648 8.742 9.328 1 95.94 97 SER A O 1
ATOM 741 N N . CYS A 1 98 ? -3.744 8.102 10.398 1 96.12 98 CYS A N 1
ATOM 742 C CA . CYS A 1 98 ? -4.324 8.188 11.734 1 96.12 98 CYS A CA 1
ATOM 743 C C . CYS A 1 98 ? -3.582 9.219 12.586 1 96.12 98 CYS A C 1
ATOM 745 O O . CYS A 1 98 ? -2.355 9.312 12.516 1 96.12 98 CYS A O 1
ATOM 747 N N . PRO A 1 99 ? -4.355 9.93 13.367 1 94.19 99 PRO A N 1
ATOM 748 C CA . PRO A 1 99 ? -3.68 10.906 14.211 1 94.19 99 PRO A CA 1
ATOM 749 C C . PRO A 1 99 ? -2.758 10.266 15.242 1 94.19 99 PRO A C 1
ATOM 751 O O . PRO A 1 99 ? -3.068 9.188 15.773 1 94.19 99 PRO A O 1
ATOM 754 N N . VAL A 1 100 ? -1.606 10.906 15.367 1 92.94 100 VAL A N 1
ATOM 755 C CA . VAL A 1 100 ? -0.695 10.516 16.438 1 92.94 100 VAL A CA 1
ATOM 756 C C . VAL A 1 100 ? -0.87 11.445 17.625 1 92.94 100 VAL A C 1
ATOM 758 O O . VAL A 1 100 ? -0.642 12.656 17.516 1 92.94 100 VAL A O 1
ATOM 761 N N . LYS A 1 101 ? -1.501 10.922 18.688 1 80.5 101 LYS A N 1
ATOM 762 C CA . LYS A 1 101 ? -1.793 11.758 19.844 1 80.5 101 LYS A CA 1
ATOM 763 C C . LYS A 1 101 ? -0.518 12.102 20.609 1 80.5 101 LYS A C 1
ATOM 765 O O . LYS A 1 101 ? 0.416 11.297 20.656 1 80.5 101 LYS A O 1
ATOM 770 N N . ASP A 1 102 ? -0.388 13.422 20.875 1 72.19 102 ASP A N 1
ATOM 771 C CA . ASP A 1 102 ? 0.653 13.836 21.812 1 72.19 102 ASP A CA 1
ATOM 772 C C . ASP A 1 102 ? 0.297 13.43 23.25 1 72.19 102 ASP A C 1
ATOM 774 O O . ASP A 1 102 ? -0.855 13.555 23.672 1 72.19 102 ASP A O 1
ATOM 778 N N . THR A 1 103 ? 0.552 12.203 23.672 1 55.59 103 THR A N 1
ATOM 779 C CA . THR A 1 103 ? 0.25 11.906 25.062 1 55.59 103 THR A CA 1
ATOM 780 C C . THR A 1 103 ? 0.575 13.102 25.953 1 55.59 103 THR A C 1
ATOM 782 O O . THR A 1 103 ? 0.543 13 27.188 1 55.59 103 THR A O 1
ATOM 785 N N . ASN A 1 104 ? 1.005 14.211 25.672 1 45.34 104 ASN A N 1
ATOM 786 C CA . ASN A 1 104 ? 1.324 15.109 26.766 1 45.34 104 ASN A CA 1
ATOM 787 C C . ASN A 1 104 ? 0.08 15.477 27.578 1 45.34 104 ASN A C 1
ATOM 789 O O . ASN A 1 104 ? 0.132 16.344 28.453 1 45.34 104 ASN A O 1
ATOM 793 N N . LYS A 1 105 ? -1.26 15.281 27.328 1 43.09 105 LYS A N 1
ATOM 794 C CA . LYS A 1 105 ? -2.082 15.844 28.406 1 43.09 105 LYS A CA 1
ATOM 795 C C . LYS A 1 105 ? -1.821 15.141 29.734 1 43.09 105 LYS A C 1
ATOM 797 O O . LYS A 1 105 ? -2.365 14.062 29.984 1 43.09 105 LYS A O 1
ATOM 802 N N . GLY A 1 106 ? -0.713 14.758 30.172 1 29.41 106 GLY A N 1
ATOM 803 C CA . GLY A 1 106 ? -0.644 14.852 31.625 1 29.41 106 GLY A CA 1
ATOM 804 C C . GLY A 1 106 ? -0.739 16.281 32.125 1 29.41 106 GLY A C 1
ATOM 805 O O . GLY A 1 106 ? -0.469 17.234 31.391 1 29.41 106 GLY A O 1
ATOM 806 N N . MET B 1 1 ? -8.383 93 -3.469 1 29.59 1 MET B N 1
ATOM 807 C CA . MET B 1 1 ? -7.906 92.125 -2.422 1 29.59 1 MET B CA 1
ATOM 808 C C . MET B 1 1 ? -8.508 90.75 -2.584 1 29.59 1 MET B C 1
ATOM 810 O O . MET B 1 1 ? -8.273 89.812 -1.756 1 29.59 1 MET B O 1
ATOM 814 N N . ASN B 1 2 ? -9.484 90.375 -3.473 1 42.03 2 ASN B N 1
ATOM 815 C CA . ASN B 1 2 ? -10.211 89.125 -3.295 1 42.03 2 ASN B CA 1
ATOM 816 C C . ASN B 1 2 ? -9.391 87.938 -3.76 1 42.03 2 ASN B C 1
ATOM 818 O O . ASN B 1 2 ? -9.367 87.562 -4.949 1 42.03 2 ASN B O 1
ATOM 822 N N . LEU B 1 3 ? -8.172 87.562 -3.225 1 45.66 3 LEU B N 1
ATOM 823 C CA . LEU B 1 3 ? -7.355 86.312 -3.209 1 45.66 3 LEU B CA 1
ATOM 824 C C . LEU B 1 3 ? -8.125 85.188 -2.59 1 45.66 3 LEU B C 1
ATOM 826 O O . LEU B 1 3 ? -8.164 85.062 -1.366 1 45.66 3 LEU B O 1
ATOM 830 N N . ARG B 1 4 ? -9.328 85.125 -2.742 1 45.66 4 ARG B N 1
ATOM 831 C CA . ARG B 1 4 ? -9.914 83.938 -2.186 1 45.66 4 ARG B CA 1
ATOM 832 C C . ARG B 1 4 ? -9.156 82.688 -2.654 1 45.66 4 ARG B C 1
ATOM 834 O O . ARG B 1 4 ? -8.797 82.562 -3.83 1 45.66 4 ARG B O 1
ATOM 841 N N . VAL B 1 5 ? -8.5 81.875 -1.661 1 43.34 5 VAL B N 1
ATOM 842 C CA . VAL B 1 5 ? -7.816 80.625 -1.296 1 43.34 5 VAL B CA 1
ATOM 843 C C . VAL B 1 5 ? -8.695 79.438 -1.649 1 43.34 5 VAL B C 1
ATOM 845 O O . VAL B 1 5 ? -9.758 79.25 -1.051 1 43.34 5 VAL B O 1
ATOM 848 N N . LEU B 1 6 ? -8.852 79 -2.916 1 45.09 6 LEU B N 1
ATOM 849 C CA . LEU B 1 6 ? -9.367 77.75 -3.348 1 45.09 6 LEU B CA 1
ATOM 850 C C . LEU B 1 6 ? -8.648 76.562 -2.635 1 45.09 6 LEU B C 1
ATOM 852 O O . LEU B 1 6 ? -7.484 76.312 -2.922 1 45.09 6 LEU B O 1
ATOM 856 N N . LEU B 1 7 ? -8.805 76.438 -1.304 1 44.44 7 LEU B N 1
ATOM 857 C CA . LEU B 1 7 ? -8.242 75.312 -0.599 1 44.44 7 LEU B CA 1
ATOM 858 C C . LEU B 1 7 ? -8.93 74 -1.02 1 44.44 7 LEU B C 1
ATOM 860 O O . LEU B 1 7 ? -10.07 73.75 -0.631 1 44.44 7 LEU B O 1
ATOM 864 N N . VAL B 1 8 ? -8.922 73.625 -2.287 1 48.44 8 VAL B N 1
ATOM 865 C CA . VAL B 1 8 ? -9.414 72.25 -2.562 1 48.44 8 VAL B CA 1
ATOM 866 C C . VAL B 1 8 ? -8.695 71.25 -1.665 1 48.44 8 VAL B C 1
ATOM 868 O O . VAL B 1 8 ? -7.465 71.125 -1.699 1 48.44 8 VAL B O 1
ATOM 871 N N . VAL B 1 9 ? -9.289 70.875 -0.47 1 48.44 9 VAL B N 1
ATOM 872 C CA . VAL B 1 9 ? -8.961 69.75 0.408 1 48.44 9 VAL B CA 1
ATOM 873 C C . VAL B 1 9 ? -8.906 68.5 -0.401 1 48.44 9 VAL B C 1
ATOM 875 O O . VAL B 1 9 ? -9.914 68.062 -0.971 1 48.44 9 VAL B O 1
ATOM 878 N N . LEU B 1 10 ? -7.781 68.125 -1.041 1 53.28 10 LEU B N 1
ATOM 879 C CA . LEU B 1 10 ? -7.477 66.812 -1.512 1 53.28 10 LEU B CA 1
ATOM 880 C C . LEU B 1 10 ? -7.762 65.75 -0.426 1 53.28 10 LEU B C 1
ATOM 882 O O . LEU B 1 10 ? -7.039 65.688 0.571 1 53.28 10 LEU B O 1
ATOM 886 N N . VAL B 1 11 ? -9.047 65.438 -0.158 1 52 11 VAL B N 1
ATOM 887 C CA . VAL B 1 11 ? -9.352 64.312 0.679 1 52 11 VAL B CA 1
ATOM 888 C C . VAL B 1 11 ? -8.625 63.062 0.135 1 52 11 VAL B C 1
ATOM 890 O O . VAL B 1 11 ? -8.93 62.594 -0.966 1 52 11 VAL B O 1
ATOM 893 N N . ILE B 1 12 ? -7.297 62.875 0.473 1 51.94 12 ILE B N 1
ATOM 894 C CA . ILE B 1 12 ? -6.574 61.594 0.361 1 51.94 12 ILE B CA 1
ATOM 895 C C . ILE B 1 12 ? -7.41 60.469 0.958 1 51.94 12 ILE B C 1
ATOM 897 O O . ILE B 1 12 ? -7.625 60.438 2.172 1 51.94 12 ILE B O 1
ATOM 901 N N . ILE B 1 13 ? -8.547 60.156 0.326 1 52.03 13 ILE B N 1
ATOM 902 C CA . ILE B 1 13 ? -9.18 58.906 0.684 1 52.03 13 ILE B CA 1
ATOM 903 C C . ILE B 1 13 ? -8.117 57.812 0.782 1 52.03 13 ILE B C 1
ATOM 905 O O . ILE B 1 13 ? -7.566 57.375 -0.233 1 52.03 13 ILE B O 1
ATOM 909 N N . CYS B 1 14 ? -7.129 57.938 1.725 1 48.62 14 CYS B N 1
ATOM 910 C CA . CYS B 1 14 ? -6.375 56.75 2.133 1 48.62 14 CYS B CA 1
ATOM 911 C C . CYS B 1 14 ? -7.301 55.562 2.363 1 48.62 14 CYS B C 1
ATOM 913 O O . CYS B 1 14 ? -7.992 55.5 3.379 1 48.62 14 CYS B O 1
ATOM 915 N N . ALA B 1 15 ? -8.164 55.25 1.361 1 52.94 15 ALA B N 1
ATOM 916 C CA . ALA B 1 15 ? -8.805 53.969 1.516 1 52.94 15 ALA B CA 1
ATOM 917 C C . ALA B 1 15 ? -7.828 52.938 2.084 1 52.94 15 ALA B C 1
ATOM 919 O O . ALA B 1 15 ? -6.828 52.594 1.443 1 52.94 15 ALA B O 1
ATOM 920 N N . LEU B 1 16 ? -7.531 52.906 3.484 1 49.94 16 LEU B N 1
ATOM 921 C CA . LEU B 1 16 ? -6.992 51.75 4.195 1 49.94 16 LEU B CA 1
ATOM 922 C C . LEU B 1 16 ? -7.559 50.469 3.635 1 49.94 16 LEU B C 1
ATOM 924 O O . LEU B 1 16 ? -8.742 50.156 3.816 1 49.94 16 LEU B O 1
ATOM 928 N N . GLN B 1 17 ? -7.215 50.125 2.391 1 53.94 17 GLN B N 1
ATOM 929 C CA . GLN B 1 17 ? -7.453 48.719 2.109 1 53.94 17 GLN B CA 1
ATOM 930 C C . GLN B 1 17 ? -7.055 47.844 3.297 1 53.94 17 GLN B C 1
ATOM 932 O O . GLN B 1 17 ? -5.895 47.844 3.711 1 53.94 17 GLN B O 1
ATOM 937 N N . LEU B 1 18 ? -7.816 47.75 4.371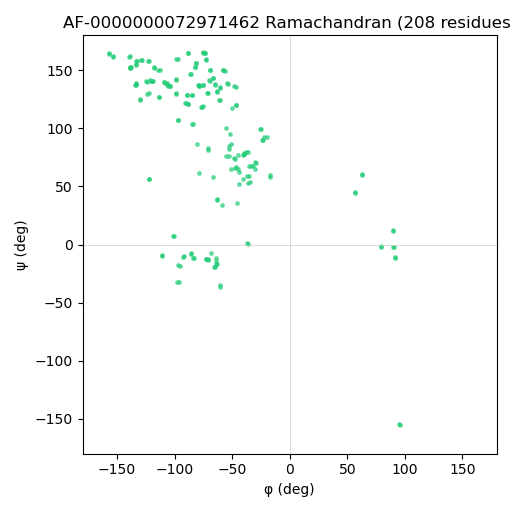 1 50.5 18 LEU B N 1
ATOM 938 C CA . LEU B 1 18 ? -7.676 46.594 5.266 1 50.5 18 LEU B CA 1
ATOM 939 C C . LEU B 1 18 ? -7.395 45.312 4.477 1 50.5 18 LEU B C 1
ATOM 941 O O . LEU B 1 18 ? -8.289 44.781 3.828 1 50.5 18 LEU B O 1
ATOM 945 N N . VAL B 1 19 ? -6.266 45.25 3.668 1 51.16 19 VAL B N 1
ATOM 946 C CA . VAL B 1 19 ? -5.867 43.906 3.34 1 51.16 19 VAL B CA 1
ATOM 947 C C . VAL B 1 19 ? -6.031 43 4.562 1 51.16 19 VAL B C 1
ATOM 949 O O . VAL B 1 19 ? -5.555 43.312 5.652 1 51.16 19 VAL B O 1
ATOM 952 N N . ASP B 1 20 ? -7.176 42.594 4.883 1 50.28 20 ASP B N 1
ATOM 953 C CA . ASP B 1 20 ? -7.289 41.469 5.836 1 50.28 20 ASP B CA 1
ATOM 954 C C . ASP B 1 20 ? -6.102 40.531 5.723 1 50.28 20 ASP B C 1
ATOM 956 O O . ASP B 1 20 ? -5.922 39.875 4.695 1 50.28 20 ASP B O 1
ATOM 960 N N . VAL B 1 21 ? -4.863 40.875 6.148 1 48.84 21 VAL B N 1
ATOM 961 C CA . VAL B 1 21 ? -3.867 39.844 6.43 1 48.84 21 VAL B CA 1
ATOM 962 C C . VAL B 1 21 ? -4.547 38.625 7.035 1 48.84 21 VAL B C 1
ATOM 964 O O . VAL B 1 21 ? -5.039 38.688 8.164 1 48.84 21 VAL B O 1
ATOM 967 N N . SER B 1 22 ? -5.551 38.094 6.418 1 48.84 22 SER B N 1
ATOM 968 C CA . SER B 1 22 ? -5.887 36.781 6.91 1 48.84 22 SER B CA 1
ATOM 969 C C . SER B 1 22 ? -4.699 36.125 7.621 1 48.84 22 SER B C 1
ATOM 971 O O . SER B 1 22 ? -3.555 36.281 7.184 1 48.84 22 SER B O 1
ATOM 973 N N . ALA B 1 23 ? -4.602 36.281 8.922 1 49.22 23 ALA B N 1
ATOM 974 C CA . ALA B 1 23 ? -3.635 35.531 9.719 1 49.22 23 ALA B CA 1
ATOM 975 C C . ALA B 1 23 ? -3.104 34.312 8.945 1 49.22 23 ALA B C 1
ATOM 977 O O . ALA B 1 23 ? -3.824 33.344 8.727 1 49.22 23 ALA B O 1
ATOM 978 N N . ALA B 1 24 ? -2.514 34.438 7.871 1 51.94 24 ALA B N 1
ATOM 979 C CA . ALA B 1 24 ? -1.774 33.344 7.273 1 51.94 24 ALA B CA 1
ATOM 980 C C . ALA B 1 24 ? -1.213 32.406 8.344 1 51.94 24 ALA B C 1
ATOM 982 O O . ALA B 1 24 ? -0.382 32.812 9.156 1 51.94 24 ALA B O 1
ATOM 983 N N . ARG B 1 25 ? -2.027 31.781 9.023 1 54.69 25 ARG B N 1
ATOM 984 C CA . ARG B 1 25 ? -1.507 30.797 9.961 1 54.69 25 ARG B CA 1
ATOM 985 C C . ARG B 1 25 ? -0.132 30.297 9.531 1 54.69 25 ARG B C 1
ATOM 987 O O . ARG B 1 25 ? 0.062 29.922 8.367 1 54.69 25 ARG B O 1
ATOM 994 N N . LYS B 1 26 ? 0.926 30.906 9.945 1 61.28 26 LYS B N 1
ATOM 995 C CA . LYS B 1 26 ? 2.291 30.469 9.68 1 61.28 26 LYS B CA 1
ATOM 996 C C . LYS B 1 26 ? 2.344 28.969 9.438 1 61.28 26 LYS B C 1
ATOM 998 O O . LYS B 1 26 ? 1.895 28.172 10.273 1 61.28 26 LYS B O 1
ATOM 1003 N N . ALA B 1 27 ? 2.385 28.688 8.125 1 75.38 27 ALA B N 1
ATOM 1004 C CA . ALA B 1 27 ? 2.543 27.281 7.777 1 75.38 27 ALA B CA 1
ATOM 1005 C C . ALA B 1 27 ? 3.648 26.625 8.609 1 75.38 27 ALA B C 1
ATOM 1007 O O . ALA B 1 27 ? 4.707 27.219 8.82 1 75.38 27 ALA B O 1
ATOM 1008 N N . ALA B 1 28 ? 3.324 25.625 9.367 1 84.69 28 ALA B N 1
ATOM 1009 C CA . ALA B 1 28 ? 4.34 24.891 10.102 1 84.69 28 ALA B CA 1
ATOM 1010 C C . ALA B 1 28 ? 5.516 24.516 9.203 1 84.69 28 ALA B C 1
ATOM 1012 O O . ALA B 1 28 ? 5.332 24.281 8.008 1 84.69 28 ALA B O 1
ATOM 1013 N N . THR B 1 29 ? 6.703 24.656 9.617 1 91.75 29 THR B N 1
ATOM 1014 C CA . THR B 1 29 ? 7.895 24.297 8.852 1 91.75 29 THR B CA 1
ATOM 1015 C C . THR B 1 29 ? 8.391 22.922 9.25 1 91.75 29 THR B C 1
ATOM 1017 O O . THR B 1 29 ? 9.188 22.297 8.531 1 91.75 29 THR B O 1
ATOM 1020 N N . GLN B 1 30 ? 7.844 22.562 10.469 1 95.5 30 GLN B N 1
ATOM 1021 C CA . GLN B 1 30 ? 8.242 21.25 10.984 1 95.5 30 GLN B CA 1
ATOM 1022 C C . GLN B 1 30 ? 7.215 20.719 11.977 1 95.5 30 GLN B C 1
ATOM 1024 O O . GLN B 1 30 ? 6.34 21.453 12.43 1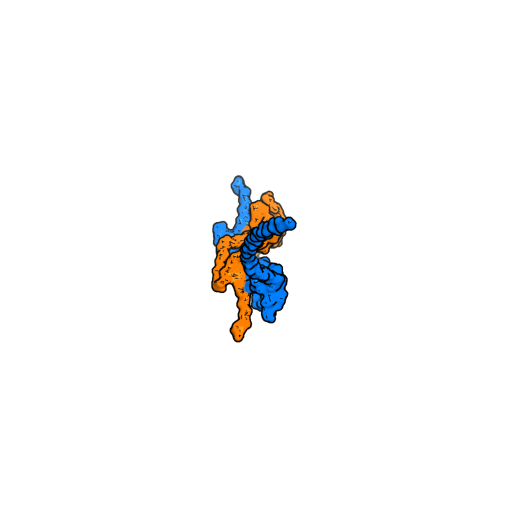 95.5 30 GLN B O 1
ATOM 1029 N N . CYS B 1 31 ? 7.383 19.453 12.203 1 95.88 31 CYS B N 1
ATOM 1030 C CA . CYS B 1 31 ? 6.664 18.812 13.305 1 95.88 31 CYS B CA 1
ATOM 1031 C C . CYS B 1 31 ? 7.602 18.484 14.461 1 95.88 31 CYS B C 1
ATOM 1033 O O . CYS B 1 31 ? 8.719 18.016 14.242 1 95.88 31 CYS B O 1
ATOM 1035 N N . LYS B 1 32 ? 7.094 18.75 15.625 1 94.25 32 LYS B N 1
ATOM 1036 C CA . LYS B 1 32 ? 7.812 18.359 16.844 1 94.25 32 LYS B CA 1
ATOM 1037 C C . LYS B 1 32 ? 6.961 17.453 17.719 1 94.25 32 LYS B C 1
ATOM 1039 O O . LYS B 1 32 ? 5.789 17.734 17.969 1 94.25 32 LYS B O 1
ATOM 1044 N N . HIS B 1 33 ? 7.559 16.359 18.125 1 93.62 33 HIS B N 1
ATOM 1045 C CA . HIS B 1 33 ? 6.891 15.406 19 1 93.62 33 HIS B CA 1
ATOM 1046 C C . HIS B 1 33 ? 7.805 14.977 20.141 1 93.62 33 HIS B C 1
ATOM 1048 O O . HIS B 1 33 ? 8.984 14.703 19.938 1 93.62 33 H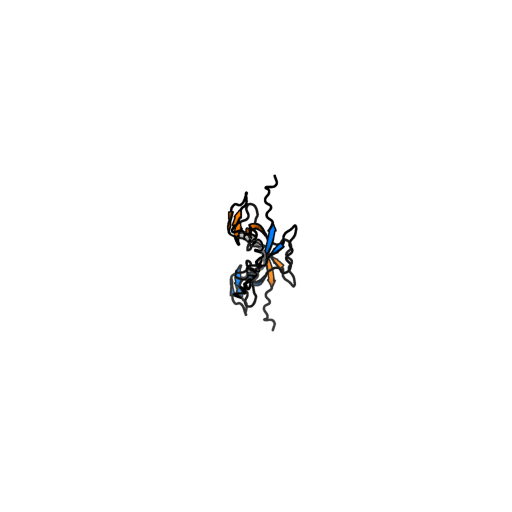IS B O 1
ATOM 1054 N N . LYS B 1 34 ? 7.254 14.922 21.234 1 91.56 34 LYS B N 1
ATOM 1055 C CA . LYS B 1 34 ? 8.047 14.609 22.422 1 91.56 34 LYS B CA 1
ATOM 1056 C C . LYS B 1 34 ? 8.695 13.234 22.312 1 91.56 34 LYS B C 1
ATOM 1058 O O . LYS B 1 34 ? 9.859 13.062 22.672 1 91.56 34 LYS B O 1
ATOM 1063 N N . LYS B 1 35 ? 8.008 12.32 21.703 1 92.88 35 LYS B N 1
ATOM 1064 C CA . LYS B 1 35 ? 8.461 10.93 21.688 1 92.88 35 LYS B CA 1
ATOM 1065 C C . LYS B 1 35 ? 9.195 10.602 20.391 1 92.88 35 LYS B C 1
ATOM 1067 O O . LYS B 1 35 ? 10.148 9.82 20.406 1 92.88 35 LYS B O 1
ATOM 1072 N N . TYR B 1 36 ? 8.797 11.234 19.312 1 94.75 36 TYR B N 1
ATOM 1073 C CA . TYR B 1 36 ? 9.289 10.727 18.031 1 94.75 36 TYR B CA 1
ATOM 1074 C C . TYR B 1 36 ? 10.258 11.719 17.406 1 94.75 36 TYR B C 1
ATOM 1076 O O . TYR B 1 36 ? 10.859 11.43 16.359 1 94.75 36 TYR B O 1
ATOM 1084 N N . GLY B 1 37 ? 10.328 12.953 18.016 1 93.69 37 GLY B N 1
ATOM 1085 C CA . GLY B 1 37 ? 11.328 13.906 17.547 1 93.69 37 GLY B CA 1
ATOM 1086 C C . GLY B 1 37 ? 10.797 14.898 16.547 1 93.69 37 GLY B C 1
ATOM 1087 O O . GLY B 1 37 ? 9.609 15.25 16.578 1 93.69 37 GLY B O 1
ATOM 1088 N N . VAL B 1 38 ? 11.781 15.344 15.797 1 95.94 38 VAL B N 1
ATOM 1089 C CA . VAL B 1 38 ? 11.461 16.422 14.867 1 95.94 38 VAL B CA 1
ATOM 1090 C C . VAL B 1 38 ? 11.398 15.875 13.445 1 95.94 38 VAL B C 1
ATOM 1092 O O . VAL B 1 38 ? 12.242 15.07 13.047 1 95.94 38 VAL B O 1
ATOM 1095 N N . PHE B 1 39 ? 10.406 16.312 12.719 1 96.56 39 PHE B N 1
ATOM 1096 C CA . PHE B 1 39 ? 10.227 15.961 11.32 1 96.56 39 PHE B CA 1
ATOM 1097 C C . PHE B 1 39 ? 10.125 17.203 10.453 1 96.56 39 PHE B C 1
ATOM 1099 O O . PHE B 1 39 ? 9.5 18.188 10.844 1 96.56 39 PHE B O 1
ATOM 1106 N N . LYS B 1 40 ? 10.734 17.109 9.32 1 97.38 40 LYS B N 1
ATOM 1107 C CA . LYS B 1 40 ? 10.398 18.109 8.297 1 97.38 40 LYS B CA 1
ATOM 1108 C C . LYS B 1 40 ? 9.008 17.844 7.723 1 97.38 40 LYS B C 1
ATOM 1110 O O . LYS B 1 40 ? 8.523 16.719 7.746 1 97.38 40 LYS B O 1
ATOM 1115 N N . ILE B 1 41 ? 8.43 18.828 7.156 1 96.06 41 ILE B N 1
ATOM 1116 C CA . ILE B 1 41 ? 7.129 18.672 6.527 1 96.06 41 ILE B CA 1
ATOM 1117 C C . ILE B 1 41 ? 7.223 17.641 5.398 1 96.06 41 ILE B C 1
ATOM 1119 O O . ILE B 1 41 ? 8.117 17.719 4.547 1 96.06 41 ILE B O 1
ATOM 1123 N N . GLY B 1 42 ? 6.406 16.641 5.465 1 94.62 42 GLY B N 1
ATOM 1124 C CA . GLY B 1 42 ? 6.371 15.617 4.434 1 94.62 42 GLY B CA 1
ATOM 1125 C C . GLY B 1 42 ? 7.297 14.445 4.727 1 94.62 42 GLY B C 1
ATOM 1126 O O . GLY B 1 42 ? 7.262 13.43 4.031 1 94.62 42 GLY B O 1
ATOM 1127 N N . GLU B 1 43 ? 8.125 14.625 5.688 1 96.56 43 GLU B N 1
ATOM 1128 C CA . GLU B 1 43 ? 9.07 13.57 6.023 1 96.56 43 GLU B CA 1
ATOM 1129 C C . GLU B 1 43 ? 8.367 12.367 6.645 1 96.56 43 GLU B C 1
ATOM 1131 O O . GLU B 1 43 ? 7.453 12.531 7.457 1 96.56 43 GLU B O 1
ATOM 1136 N N . ARG B 1 44 ? 8.844 11.156 6.25 1 96.5 44 ARG B N 1
ATOM 1137 C CA . ARG B 1 44 ? 8.312 9.898 6.762 1 96.5 44 ARG B CA 1
ATOM 1138 C C . ARG B 1 44 ? 9.391 9.102 7.496 1 96.5 44 ARG B C 1
ATOM 1140 O O . ARG B 1 44 ? 10.539 9.062 7.059 1 96.5 44 ARG B O 1
ATOM 1147 N N . LYS B 1 45 ? 8.992 8.484 8.586 1 96.62 45 LYS B N 1
ATOM 1148 C CA . LYS B 1 45 ? 9.859 7.574 9.32 1 96.62 45 LYS B CA 1
ATOM 1149 C C . LYS B 1 45 ? 9.094 6.34 9.789 1 96.62 45 LYS B C 1
ATOM 1151 O O . LYS B 1 45 ? 7.883 6.395 9.984 1 96.62 45 LYS B O 1
ATOM 1156 N N . PRO B 1 46 ? 9.867 5.258 9.906 1 96.5 46 PRO B N 1
ATOM 1157 C CA . PRO B 1 46 ? 9.203 4.09 10.492 1 96.5 46 PRO B CA 1
ATOM 1158 C C . PRO B 1 46 ? 8.547 4.398 11.836 1 96.5 46 PRO B C 1
ATOM 1160 O O . PRO B 1 46 ? 9.094 5.168 12.633 1 96.5 46 PRO B O 1
ATOM 1163 N N . TYR B 1 47 ? 7.387 3.891 12.031 1 95.94 47 TYR B N 1
ATOM 1164 C CA . TYR B 1 47 ? 6.695 4.055 13.312 1 95.94 47 TYR B CA 1
ATOM 1165 C C . TYR B 1 47 ? 7.301 3.146 14.375 1 95.94 47 TYR B C 1
ATOM 1167 O O . TYR B 1 47 ? 7.191 1.922 14.289 1 95.94 47 TYR B O 1
ATOM 1175 N N . PRO B 1 48 ? 7.809 3.832 15.406 1 91.06 48 PRO B N 1
ATOM 1176 C CA . PRO B 1 48 ? 8.406 2.984 16.438 1 91.06 48 PRO B CA 1
ATOM 1177 C C . PRO B 1 48 ? 7.391 2.068 17.109 1 91.06 48 PRO B C 1
ATOM 1179 O O . PRO B 1 48 ? 6.246 2.473 17.344 1 91.06 48 PRO B O 1
ATOM 1182 N N . ASN B 1 49 ? 7.613 0.865 17.266 1 88.38 49 ASN B N 1
ATOM 1183 C CA . ASN B 1 49 ? 6.844 -0.141 18 1 88.38 49 ASN B CA 1
ATOM 1184 C C . ASN B 1 49 ? 5.648 -0.629 17.188 1 88.38 49 ASN B C 1
ATOM 1186 O O . ASN B 1 49 ? 4.723 -1.227 17.734 1 88.38 49 ASN B O 1
ATOM 1190 N N . LYS B 1 50 ? 5.43 -0.137 16.062 1 92 50 LYS B N 1
ATOM 1191 C CA . LYS B 1 50 ? 4.41 -0.701 15.18 1 92 50 LYS B CA 1
ATOM 1192 C C . LYS B 1 50 ? 5.039 -1.407 13.984 1 92 50 LYS B C 1
ATOM 1194 O O . LYS B 1 50 ? 6.027 -0.928 13.422 1 92 50 LYS B O 1
ATOM 1199 N N . THR B 1 51 ? 4.371 -2.494 13.75 1 92.56 51 THR B N 1
ATOM 1200 C CA . THR B 1 51 ? 4.844 -3.23 12.586 1 92.56 51 THR B CA 1
ATOM 1201 C C . THR B 1 51 ? 4.215 -2.686 11.305 1 92.56 51 THR B C 1
ATOM 1203 O O . THR B 1 51 ? 3.012 -2.42 11.266 1 92.56 51 THR B O 1
ATOM 1206 N N . CYS B 1 52 ? 4.941 -2.383 10.367 1 97.12 52 CYS B N 1
ATOM 1207 C CA . CYS B 1 52 ? 4.527 -2.027 9.016 1 97.12 52 CYS B CA 1
ATOM 1208 C C . CYS B 1 52 ? 3.682 -0.759 9.023 1 97.12 52 CYS B C 1
ATOM 1210 O O . CYS B 1 52 ? 2.525 -0.776 8.602 1 97.12 52 CYS B O 1
ATOM 1212 N N . ALA B 1 53 ? 4.27 0.278 9.484 1 97.25 53 ALA B N 1
ATOM 1213 C CA . ALA B 1 53 ? 3.656 1.603 9.57 1 97.25 53 ALA B CA 1
ATOM 1214 C C . ALA B 1 53 ? 4.715 2.699 9.523 1 97.25 53 ALA B C 1
ATOM 1216 O O . ALA B 1 53 ? 5.898 2.439 9.758 1 97.25 53 ALA B O 1
ATOM 1217 N N . GLU B 1 54 ? 4.25 3.846 9.227 1 97.56 54 GLU B N 1
ATOM 1218 C CA . GLU B 1 54 ? 5.141 5.004 9.227 1 97.56 54 GLU B CA 1
ATOM 1219 C C . GLU B 1 54 ? 4.461 6.219 9.852 1 97.56 54 GLU B C 1
ATOM 1221 O O . GLU B 1 54 ? 3.232 6.309 9.875 1 97.56 54 GLU B O 1
ATOM 1226 N N . ILE B 1 55 ? 5.32 7.082 10.391 1 97.5 55 ILE B N 1
ATOM 1227 C CA . ILE B 1 55 ? 4.863 8.398 10.828 1 97.5 55 ILE B CA 1
ATOM 1228 C C . ILE B 1 55 ? 5.184 9.438 9.758 1 97.5 55 ILE B C 1
ATOM 1230 O O . ILE B 1 55 ? 6.25 9.391 9.141 1 97.5 55 ILE B O 1
ATOM 1234 N N . ILE B 1 56 ? 4.305 10.359 9.57 1 96.88 56 ILE B N 1
ATOM 1235 C CA . ILE B 1 56 ? 4.512 11.414 8.586 1 96.88 56 ILE B CA 1
ATOM 1236 C C . ILE B 1 56 ? 4.168 12.773 9.203 1 96.88 56 ILE B C 1
ATOM 1238 O O . ILE B 1 56 ? 3.215 12.883 9.977 1 96.88 56 ILE B O 1
ATOM 1242 N N . CYS B 1 57 ? 5 13.758 8.891 1 97.31 57 CYS B N 1
ATOM 1243 C CA . CYS B 1 57 ? 4.727 15.133 9.305 1 97.31 57 CYS B CA 1
ATOM 1244 C C . CYS B 1 57 ? 3.879 15.852 8.258 1 97.31 57 CYS B C 1
ATOM 1246 O O . CYS B 1 57 ? 4.309 16.031 7.117 1 97.31 57 CYS B O 1
ATOM 1248 N N . LYS B 1 58 ? 2.699 16.312 8.711 1 94.12 58 LYS B N 1
ATOM 1249 C CA . LYS B 1 58 ? 1.782 17 7.809 1 94.12 58 LYS B CA 1
ATOM 1250 C C . LYS B 1 58 ? 2.08 18.5 7.758 1 94.12 58 LYS B C 1
ATOM 1252 O O . LYS B 1 58 ? 2.768 19.031 8.633 1 94.12 58 LYS B O 1
ATOM 1257 N N . SER B 1 59 ? 1.535 19.156 6.766 1 92.75 59 SER B N 1
ATOM 1258 C CA . SER B 1 59 ? 1.743 20.594 6.586 1 92.75 59 SER B CA 1
ATOM 1259 C C . SER B 1 59 ? 1.123 21.391 7.73 1 92.75 59 SER B C 1
ATOM 1261 O O . SER B 1 59 ? 1.469 22.547 7.945 1 92.75 59 SER B O 1
ATOM 1263 N N . THR B 1 60 ? 0.166 20.766 8.469 1 90.38 60 THR B N 1
ATOM 1264 C CA . THR B 1 60 ? -0.489 21.406 9.609 1 90.38 60 THR B CA 1
ATOM 1265 C C . THR B 1 60 ? 0.463 21.5 10.797 1 90.38 60 THR B C 1
ATOM 1267 O O . THR B 1 60 ? 0.175 22.188 11.773 1 90.38 60 THR B O 1
ATOM 1270 N N . GLY B 1 61 ? 1.588 20.75 10.664 1 92.44 61 GLY B N 1
ATOM 1271 C CA . GLY B 1 61 ? 2.518 20.703 11.781 1 92.44 61 GLY B CA 1
ATOM 1272 C C . GLY B 1 61 ? 2.215 19.578 12.75 1 92.44 61 GLY B C 1
ATOM 1273 O O . GLY B 1 61 ? 2.764 19.547 13.859 1 92.44 61 GLY B O 1
ATOM 1274 N N . LYS B 1 62 ? 1.343 18.688 12.312 1 93 62 LYS B N 1
ATOM 1275 C CA . LYS B 1 62 ? 0.974 17.562 13.156 1 93 62 LYS B CA 1
ATOM 1276 C C . LYS B 1 62 ? 1.446 16.234 12.539 1 93 62 LYS B C 1
ATOM 1278 O O . LYS B 1 62 ? 1.5 16.109 11.32 1 93 62 LYS B O 1
ATOM 1283 N N . LEU B 1 63 ? 1.726 15.281 13.43 1 96 63 LEU B N 1
ATOM 1284 C CA . LEU B 1 63 ? 2.105 13.945 12.977 1 96 63 LEU B CA 1
ATOM 1285 C C . LEU B 1 63 ? 0.872 13.086 12.727 1 96 63 LEU B C 1
ATOM 1287 O O . LEU B 1 63 ? -0.136 13.219 13.422 1 96 63 LEU B O 1
ATOM 1291 N N . SER B 1 64 ? 0.965 12.258 11.805 1 96.5 64 SER B N 1
ATOM 1292 C CA . SER B 1 64 ? 0.013 11.188 11.547 1 96.5 64 SER B CA 1
ATOM 1293 C C . SER B 1 64 ? 0.729 9.859 11.305 1 96.5 64 SER B C 1
ATOM 1295 O O . SER B 1 64 ? 1.905 9.836 10.938 1 96.5 64 SER B O 1
ATOM 1297 N N . SER B 1 65 ? 0.011 8.844 11.57 1 96.69 65 SER B N 1
ATOM 1298 C CA . SER B 1 65 ? 0.541 7.527 11.227 1 96.69 65 SER B CA 1
ATOM 1299 C C . SER B 1 65 ? -0.135 6.969 9.977 1 96.69 65 SER B C 1
ATOM 1301 O O . SER B 1 65 ? -1.341 7.145 9.781 1 96.69 65 SER B O 1
ATOM 1303 N N . LEU B 1 66 ? 0.63 6.41 9.117 1 96.56 66 LEU B N 1
ATOM 1304 C CA . LEU B 1 66 ? 0.138 5.66 7.969 1 96.56 66 LEU B CA 1
ATOM 1305 C C . LEU B 1 66 ? 0.159 4.16 8.242 1 96.56 66 LEU B C 1
ATOM 1307 O O . LEU B 1 66 ? 1.17 3.625 8.703 1 96.56 66 LEU B O 1
ATOM 1311 N N . GLN B 1 67 ? -1.011 3.564 7.957 1 94.75 67 GLN B N 1
ATOM 1312 C CA . GLN B 1 67 ? -1.159 2.166 8.352 1 94.75 67 GLN B CA 1
ATOM 1313 C C . GLN B 1 67 ? -1.869 1.362 7.266 1 94.75 67 GLN B C 1
ATOM 1315 O O . GLN B 1 67 ? -2.502 1.934 6.375 1 94.75 67 GLN B O 1
ATOM 1320 N N . CYS B 1 68 ? -1.712 0.049 7.363 1 93.88 68 CYS B N 1
ATOM 1321 C CA . CYS B 1 68 ? -2.391 -0.847 6.434 1 93.88 68 CYS B CA 1
ATOM 1322 C C . CYS B 1 68 ? -3.895 -0.855 6.688 1 93.88 68 CYS B C 1
ATOM 1324 O O . CYS B 1 68 ? -4.336 -0.717 7.828 1 93.88 68 CYS B O 1
ATOM 1326 N N . SER B 1 69 ? -4.621 -1.092 5.605 1 88.19 69 SER B N 1
ATOM 1327 C CA . SER B 1 69 ? -6.055 -1.309 5.797 1 88.19 69 SER B CA 1
ATOM 1328 C C . SER B 1 69 ? -6.332 -2.693 6.367 1 88.19 69 SER B C 1
ATOM 1330 O O . SER B 1 69 ? -5.727 -3.68 5.945 1 88.19 69 SER B O 1
ATOM 1332 N N . ARG B 1 70 ? -7.258 -2.715 7.336 1 80.81 70 ARG B N 1
ATOM 1333 C CA . ARG B 1 70 ? -7.625 -3.994 7.938 1 80.81 70 ARG B CA 1
ATOM 1334 C C . ARG B 1 70 ? -8.82 -4.617 7.223 1 80.81 70 ARG B C 1
ATOM 1336 O O . ARG B 1 70 ? -9.117 -5.797 7.41 1 80.81 70 ARG B O 1
ATOM 1343 N N . HIS B 1 71 ? -9.367 -3.869 6.438 1 81.69 71 HIS B N 1
ATOM 1344 C CA . HIS B 1 71 ? -10.609 -4.336 5.844 1 81.69 71 HIS B CA 1
ATOM 1345 C C . HIS B 1 71 ? -10.523 -4.363 4.324 1 81.69 71 HIS B C 1
ATOM 1347 O O . HIS B 1 71 ? -11.328 -3.719 3.641 1 81.69 71 HIS B O 1
ATOM 1353 N N . LEU B 1 72 ? -9.523 -5.086 3.84 1 84.94 72 LEU B N 1
ATOM 1354 C CA . LEU B 1 72 ? -9.445 -5.258 2.393 1 84.94 72 LEU B CA 1
ATOM 1355 C C . LEU B 1 72 ? -10.43 -6.32 1.92 1 84.94 72 LEU B C 1
ATOM 1357 O O . LEU B 1 72 ? -10.648 -7.324 2.605 1 84.94 72 LEU B O 1
ATOM 1361 N N . LYS B 1 73 ? -11.094 -6.012 0.854 1 82.75 73 LYS B N 1
ATOM 1362 C CA . LYS B 1 73 ? -11.969 -7.004 0.24 1 82.75 73 LYS B CA 1
ATOM 1363 C C . LYS B 1 73 ? -11.695 -7.129 -1.256 1 82.75 73 LYS B C 1
ATOM 1365 O O . LYS B 1 73 ? -11.656 -6.129 -1.972 1 82.75 73 LYS B O 1
ATOM 1370 N N . GLY B 1 74 ? -11.43 -8.328 -1.603 1 83.81 74 GLY B N 1
ATOM 1371 C CA . GLY B 1 74 ? -11.328 -8.586 -3.029 1 83.81 74 GLY B CA 1
ATOM 1372 C C . GLY B 1 74 ? -12.68 -8.711 -3.707 1 83.81 74 GLY B C 1
ATOM 1373 O O . GLY B 1 74 ? -13.641 -9.203 -3.109 1 83.81 74 GLY B O 1
ATOM 1374 N N . LYS B 1 75 ? -12.797 -8.117 -4.863 1 84.5 75 LYS B N 1
ATOM 1375 C CA . LYS B 1 75 ? -14.016 -8.258 -5.648 1 84.5 75 LYS B CA 1
ATOM 1376 C C . LYS B 1 75 ? -13.719 -8.828 -7.031 1 84.5 75 LYS B C 1
ATOM 1378 O O . LYS B 1 75 ? -12.562 -8.867 -7.457 1 84.5 75 LYS B O 1
ATOM 1383 N N . ASN B 1 76 ? -14.805 -9.43 -7.629 1 87 76 ASN B N 1
ATOM 1384 C CA . ASN B 1 76 ? -14.727 -9.875 -9.016 1 87 76 ASN B CA 1
ATOM 1385 C C . ASN B 1 76 ? -13.57 -10.844 -9.227 1 87 76 ASN B C 1
ATOM 1387 O O . ASN B 1 76 ? -12.773 -10.68 -10.156 1 87 76 ASN B O 1
ATOM 1391 N N . GLY B 1 77 ? -13.398 -11.82 -8.32 1 89.56 77 GLY B N 1
ATOM 1392 C CA . GLY B 1 77 ? -12.383 -12.844 -8.484 1 89.56 77 GLY B CA 1
ATOM 1393 C C . GLY B 1 77 ? -11.047 -12.469 -7.883 1 89.56 77 GLY B C 1
ATOM 1394 O O . GLY B 1 77 ? -10.117 -13.281 -7.871 1 89.56 77 GLY B O 1
ATOM 1395 N N . CYS B 1 78 ? -10.953 -11.328 -7.363 1 94.94 78 CYS B N 1
ATOM 1396 C CA . CYS B 1 78 ? -9.719 -10.891 -6.719 1 94.94 78 CYS B CA 1
ATOM 1397 C C . CYS B 1 78 ? -9.625 -11.445 -5.301 1 94.94 78 CYS B C 1
ATOM 1399 O O . CYS B 1 78 ? -10.641 -11.719 -4.664 1 94.94 78 CYS B O 1
ATOM 1401 N N . LYS B 1 79 ? -8.414 -11.516 -4.863 1 93.75 79 LYS B N 1
ATOM 1402 C CA . LYS B 1 79 ? -8.164 -12.047 -3.523 1 93.75 79 LYS B CA 1
ATOM 1403 C C . LYS B 1 79 ? -7.195 -11.156 -2.752 1 93.75 79 LYS B C 1
ATOM 1405 O O . LYS B 1 79 ? -6.41 -10.414 -3.352 1 93.75 79 LYS B O 1
ATOM 1410 N N . ILE B 1 80 ? -7.289 -11.312 -1.479 1 94.75 80 ILE B N 1
ATOM 1411 C CA . ILE B 1 80 ? -6.32 -10.633 -0.629 1 94.75 80 ILE B CA 1
ATOM 1412 C C . ILE B 1 80 ? -5.098 -11.523 -0.421 1 94.75 80 ILE B C 1
ATOM 1414 O O . ILE B 1 80 ? -5.23 -12.703 -0.081 1 94.75 80 ILE B O 1
ATOM 1418 N N . VAL B 1 81 ? -4.004 -10.969 -0.665 1 93.88 81 VAL B N 1
ATOM 1419 C CA . VAL B 1 81 ? -2.779 -11.727 -0.44 1 93.88 81 VAL B CA 1
ATOM 1420 C C . VAL B 1 81 ? -1.933 -11.039 0.629 1 93.88 81 VAL B C 1
ATOM 1422 O O . VAL B 1 81 ? -1.992 -9.82 0.786 1 93.88 81 VAL B O 1
ATOM 1425 N N . ALA B 1 82 ? -1.159 -11.852 1.31 1 93 82 ALA B N 1
ATOM 1426 C CA . ALA B 1 82 ? -0.324 -11.312 2.381 1 93 82 ALA B CA 1
ATOM 1427 C C . ALA B 1 82 ? 0.75 -10.383 1.826 1 93 82 ALA B C 1
ATOM 1429 O O . ALA B 1 82 ? 1.259 -10.602 0.725 1 93 82 ALA B O 1
ATOM 1430 N N . GLY B 1 83 ? 1.042 -9.367 2.514 1 93.06 83 GLY B N 1
ATOM 1431 C CA . GLY B 1 83 ? 2.186 -8.539 2.174 1 93.06 83 GLY B CA 1
ATOM 1432 C C . GLY B 1 83 ? 3.516 -9.188 2.51 1 93.06 83 GLY B C 1
ATOM 1433 O O . GLY B 1 83 ? 3.555 -10.227 3.168 1 93.06 83 GLY B O 1
ATOM 1434 N N . ASP B 1 84 ? 4.523 -8.586 1.926 1 91.25 84 ASP B N 1
ATOM 1435 C CA . ASP B 1 84 ? 5.871 -9.031 2.273 1 91.25 84 ASP B CA 1
ATOM 1436 C C . ASP B 1 84 ? 6.367 -8.336 3.539 1 91.25 84 ASP B C 1
ATOM 1438 O O . ASP B 1 84 ? 6.863 -7.207 3.48 1 91.25 84 ASP B O 1
ATOM 1442 N N . ARG B 1 85 ? 6.395 -8.961 4.66 1 94.31 85 ARG B N 1
ATOM 1443 C CA . ARG B 1 85 ? 6.656 -8.367 5.961 1 94.31 85 ARG B CA 1
ATOM 1444 C C . ARG B 1 85 ? 8.117 -7.957 6.094 1 94.31 85 ARG B C 1
ATOM 1446 O O . ARG B 1 85 ? 8.484 -7.219 7.012 1 94.31 85 ARG B O 1
ATOM 1453 N N . LYS B 1 86 ? 8.922 -8.422 5.211 1 94.5 86 LYS B N 1
ATOM 1454 C CA . LYS B 1 86 ? 10.336 -8.062 5.242 1 94.5 86 LYS B CA 1
ATOM 1455 C C . LYS B 1 86 ? 10.578 -6.723 4.559 1 94.5 86 LYS B C 1
ATOM 1457 O O . LYS B 1 86 ? 11.672 -6.156 4.66 1 94.5 86 LYS B O 1
ATOM 1462 N N . LYS B 1 87 ? 9.664 -6.211 3.896 1 95.19 87 LYS B N 1
ATOM 1463 C CA . LYS B 1 87 ? 9.789 -4.949 3.178 1 95.19 87 LYS B CA 1
ATOM 1464 C C . LYS B 1 87 ? 9.195 -3.797 3.988 1 95.19 87 LYS B C 1
ATOM 1466 O O . LYS B 1 87 ? 8.375 -4.016 4.883 1 95.19 87 LYS B O 1
ATOM 1471 N N . PRO B 1 88 ? 9.57 -2.615 3.699 1 95.81 88 PRO B N 1
ATOM 1472 C CA . PRO B 1 88 ? 9.008 -1.469 4.418 1 95.81 88 PRO B CA 1
ATOM 1473 C C . PRO B 1 88 ? 7.59 -1.13 3.975 1 95.81 88 PRO B C 1
ATOM 1475 O O . PRO B 1 88 ? 7.133 -1.61 2.936 1 95.81 88 PRO B O 1
ATOM 1478 N N . PHE B 1 89 ? 7.02 -0.361 4.762 1 97.06 89 PHE B N 1
ATOM 1479 C CA . PHE B 1 89 ? 5.715 0.189 4.414 1 97.06 89 PHE B CA 1
ATOM 1480 C C . PHE B 1 89 ? 5.801 1.01 3.131 1 97.06 89 PHE B C 1
ATOM 1482 O O . PHE B 1 89 ? 6.758 1.761 2.932 1 97.06 89 PHE B O 1
ATOM 1489 N N . PRO B 1 90 ? 4.793 0.724 2.322 1 96.75 90 PRO B N 1
ATOM 1490 C CA . PRO B 1 90 ? 3.57 -0.077 2.441 1 96.75 90 PRO B CA 1
ATOM 1491 C C . PRO B 1 90 ? 3.699 -1.448 1.781 1 96.75 90 PRO B C 1
ATOM 1493 O O . PRO B 1 90 ? 2.717 -2.189 1.693 1 96.75 90 PRO B O 1
ATOM 1496 N N . ASN B 1 91 ? 4.926 -1.809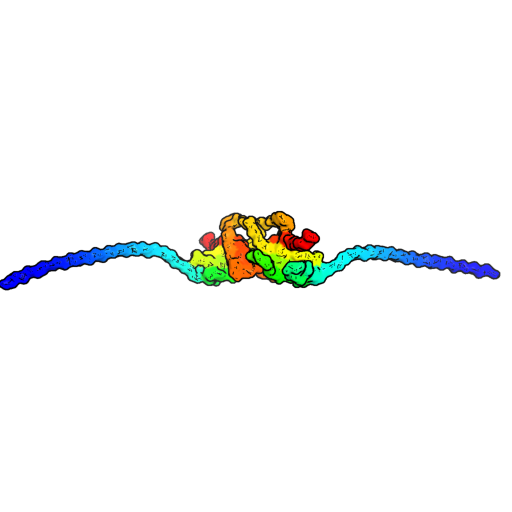 1.33 1 94.69 91 ASN B N 1
ATOM 1497 C CA . ASN B 1 91 ? 5.121 -3.088 0.657 1 94.69 91 ASN B CA 1
ATOM 1498 C C . ASN B 1 91 ? 4.84 -4.262 1.591 1 94.69 91 ASN B C 1
ATOM 1500 O O . ASN B 1 91 ? 4.512 -5.359 1.134 1 94.69 91 ASN B O 1
ATOM 1504 N N . CYS B 1 92 ? 4.812 -3.986 2.807 1 97.69 92 CYS B N 1
ATOM 1505 C CA . CYS B 1 92 ? 4.574 -5.016 3.811 1 97.69 92 CYS B CA 1
ATOM 1506 C C . CYS B 1 92 ? 3.08 -5.23 4.027 1 97.69 92 CYS B C 1
ATOM 1508 O O . CYS B 1 92 ? 2.678 -6.168 4.719 1 97.69 92 CYS B O 1
ATOM 1510 N N . CYS B 1 93 ? 2.242 -4.43 3.467 1 96.5 93 CYS B N 1
ATOM 1511 C CA . CYS B 1 93 ? 0.804 -4.523 3.691 1 96.5 93 CYS B CA 1
ATOM 1512 C C . CYS B 1 93 ? 0.182 -5.594 2.799 1 96.5 93 CYS B C 1
ATOM 1514 O O . CYS B 1 93 ? 0.68 -5.863 1.705 1 96.5 93 CYS B O 1
ATOM 1516 N N . PRO B 1 94 ? -0.923 -6.137 3.291 1 95.44 94 PRO B N 1
ATOM 1517 C CA . PRO B 1 94 ? -1.679 -6.996 2.375 1 95.44 94 PRO B CA 1
ATOM 1518 C C . PRO B 1 94 ? -2.105 -6.266 1.101 1 95.44 94 PRO B C 1
ATOM 1520 O O . PRO B 1 94 ? -2.293 -5.047 1.115 1 95.44 94 PRO B O 1
ATOM 1523 N N . GLN B 1 95 ? -2.205 -7.066 0.053 1 94.56 95 GLN B N 1
ATOM 1524 C CA . GLN B 1 95 ? -2.516 -6.473 -1.244 1 94.56 95 GLN B CA 1
ATOM 1525 C C . GLN B 1 95 ? -3.684 -7.195 -1.912 1 94.56 95 GLN B C 1
ATOM 1527 O O . GLN B 1 95 ? -4 -8.328 -1.559 1 94.56 95 GLN B O 1
ATOM 1532 N N . ILE B 1 96 ? -4.312 -6.523 -2.814 1 95.44 96 ILE B N 1
ATOM 1533 C CA . ILE B 1 96 ? -5.359 -7.113 -3.641 1 95.44 96 ILE B CA 1
ATOM 1534 C C . ILE B 1 96 ? -4.746 -7.699 -4.91 1 95.44 96 ILE B C 1
ATOM 1536 O O . ILE B 1 96 ? -4.055 -6.996 -5.656 1 95.44 96 ILE B O 1
ATOM 1540 N N . SER B 1 97 ? -4.938 -8.945 -5.125 1 95.94 97 SER B N 1
ATOM 1541 C CA . SER B 1 97 ? -4.426 -9.664 -6.285 1 95.94 97 SER B CA 1
ATOM 1542 C C . SER B 1 97 ? -5.559 -10.141 -7.184 1 95.94 97 SER B C 1
ATOM 1544 O O . SER B 1 97 ? -6.457 -10.859 -6.734 1 95.94 97 SER B O 1
ATOM 1546 N N . CYS B 1 98 ? -5.453 -9.773 -8.477 1 96.12 98 CYS B N 1
ATOM 1547 C CA . CYS B 1 98 ? -6.496 -10.109 -9.438 1 96.12 98 CYS B CA 1
ATOM 1548 C C . CYS B 1 98 ? -5.934 -10.953 -10.578 1 96.12 98 CYS B C 1
ATOM 1550 O O . CYS B 1 98 ? -4.832 -10.688 -11.062 1 96.12 98 CYS B O 1
ATOM 1552 N N . PRO B 1 99 ? -6.727 -11.914 -10.992 1 94.25 99 PRO B N 1
ATOM 1553 C CA . PRO B 1 99 ? -6.23 -12.727 -12.109 1 94.25 99 PRO B CA 1
ATOM 1554 C C . PRO B 1 99 ? -6.066 -11.922 -13.398 1 94.25 99 PRO B C 1
ATOM 1556 O O . PRO B 1 99 ? -6.867 -11.023 -13.672 1 94.25 99 PRO B O 1
ATOM 1559 N N . VAL B 1 100 ? -4.953 -12.211 -14.023 1 93 100 VAL B N 1
ATOM 1560 C CA . VAL B 1 100 ? -4.742 -11.656 -15.352 1 93 100 VAL B CA 1
ATOM 1561 C C . VAL B 1 100 ? -5.133 -12.688 -16.406 1 93 100 VAL B C 1
ATOM 1563 O O . VAL B 1 100 ? -4.543 -13.766 -16.484 1 93 100 VAL B O 1
ATOM 1566 N N . LYS B 1 101 ? -6.289 -12.43 -17.062 1 80.44 101 LYS B N 1
ATOM 1567 C CA . LYS B 1 101 ? -6.801 -13.398 -18.031 1 80.44 101 LYS B CA 1
ATOM 1568 C C . LYS B 1 101 ? -5.949 -13.406 -19.297 1 80.44 101 LYS B C 1
ATOM 1570 O O . LYS B 1 101 ? -5.406 -12.375 -19.688 1 80.44 101 LYS B O 1
ATOM 1575 N N . ASP B 1 102 ? -5.566 -14.648 -19.672 1 72.06 102 ASP B N 1
ATOM 1576 C CA . ASP B 1 102 ? -4.969 -14.812 -20.984 1 72.06 102 ASP B CA 1
ATOM 1577 C C . ASP B 1 102 ? -6.008 -14.633 -22.094 1 72.06 102 ASP B C 1
ATOM 1579 O O . ASP B 1 102 ? -7.137 -15.109 -21.969 1 72.06 102 ASP B O 1
ATOM 1583 N N . THR B 1 103 ? -6.352 -13.414 -22.484 1 55.34 103 THR B N 1
ATOM 1584 C CA . THR B 1 103 ? -7.305 -13.312 -23.578 1 55.34 103 THR B CA 1
ATOM 1585 C C . THR B 1 103 ? -7.074 -14.43 -24.594 1 55.34 103 THR B C 1
ATOM 1587 O O . THR B 1 103 ? -7.676 -14.438 -25.672 1 55.34 103 THR B O 1
ATOM 1590 N N . ASN B 1 104 ? -6.258 -15.32 -24.594 1 45.19 104 ASN B N 1
ATOM 1591 C CA . ASN B 1 104 ? -6.207 -16.188 -25.766 1 45.19 104 ASN B CA 1
ATOM 1592 C C . ASN B 1 104 ? -7.504 -16.969 -25.938 1 45.19 104 ASN B C 1
ATOM 1594 O O . ASN B 1 104 ? -7.594 -17.844 -26.797 1 45.19 104 ASN B O 1
ATOM 1598 N N . LYS B 1 105 ? -8.555 -17.188 -25.078 1 43.03 105 LYS B N 1
ATOM 1599 C CA . LYS B 1 105 ? -9.57 -18.062 -25.672 1 43.03 105 LYS B CA 1
ATOM 1600 C C . LYS B 1 105 ? -10.195 -17.406 -26.906 1 43.03 105 LYS B C 1
ATOM 1602 O O . LYS B 1 105 ? -11.102 -16.578 -26.781 1 43.03 105 LYS B O 1
ATOM 1607 N N . GLY B 1 106 ? -9.602 -16.719 -27.766 1 29.77 106 GLY B N 1
ATOM 1608 C CA . GLY B 1 106 ? -10.188 -16.875 -29.094 1 29.77 106 GLY B CA 1
ATOM 1609 C C . GLY B 1 106 ? -10.055 -18.297 -29.625 1 29.77 106 GLY B C 1
ATOM 1610 O O . GLY B 1 106 ? -9.195 -19.062 -29.172 1 29.77 106 GLY B O 1
#

Nearest PDB structures (foldseek):
  5n76-assembly2_C  TM=2.513E-01  e=1.298E+00  Rhodospirillum rubrum
  6y8w-assembly1_B  TM=2.282E-01  e=1.883E+00  Rhodospirillum rubrum
  5n76-assembly2_C  TM=2.511E-01  e=1.234E+00  Rhodospirillum rubrum
  6y8w-assembly1_B  TM=2.331E-01  e=1.688E+00  Rhodospirillum rubrum

Foldseek 3Di:
DDPPDDDPPPPPCPVPPCPVPVPPVPFDQWAADPPPGIGGAQDWDCDPPDQQKIWHQHSNNDIDIDDADPDDDEPDQKDWDAADSVDHPPSRHIDIGHDDDPVPPD/DPPPDPPPPPPPCPVPPCPVPVPPVPFDQWAADPPPGIGGAQDWDCDPPDQQKIWHQHSNNDIDIDDADPDDDEPDQKDWDAADSVDHPPSRHIDIGHDDDPVPPD

Solvent-accessible surface area (backbone atoms only — not comparable to full-atom values): 13100 Å² total; per-residue (Å²): 132,94,78,82,68,90,77,82,77,75,77,73,74,70,72,75,71,73,68,71,69,63,77,65,68,74,70,43,73,41,18,76,40,95,86,80,39,76,32,47,56,70,37,72,42,76,30,84,95,45,82,58,27,30,32,33,16,37,66,84,30,44,50,28,32,38,44,63,78,90,64,80,76,51,60,96,80,24,36,76,38,82,33,46,74,88,42,60,63,68,56,23,31,67,42,37,37,27,77,54,78,73,74,66,86,112,131,92,74,76,79,82,73,76,77,76,76,73,74,71,70,73,71,72,70,72,71,62,76,67,68,75,69,44,73,41,17,77,39,95,86,81,40,74,33,47,56,69,38,72,42,77,29,83,96,46,82,58,27,29,32,34,16,38,64,85,31,44,51,27,31,40,44,63,81,88,66,79,74,50,60,97,80,25,36,73,39,82,33,47,76,88,43,60,65,70,57,23,31,66,40,35,37,28,76,54,77,73,74,65,86,112

Organism: Tribolium castaneum (NCBI:txid7070)

Radius of gyration: 34.92 Å; Cα contacts (8 Å, |Δi|>4): 359; chains: 2; bounding box: 41×182×61 Å

pLDDT: mean 80.03, std 21.01, range [27.7, 97.69]